Protein AF-J3PJU3-F1 (afdb_monomer)

Radius of gyration: 30.72 Å; Cα contacts (8 Å, |Δi|>4): 181; chains: 1; bounding box: 90×63×68 Å

Secondary structure (DSSP, 8-state):
-EEESSS-TT-HHHHHIIIIIHHHHHHH-TTS----EEES-TTS--EEEEEEE---TT----------------------------------------------TTHHHHHHHHHHHHHTTS-BSSS-SPPPPPPTTEEEEEEE-TT--HHHHHHHHHHHHTPPPPPPPHHHHHHHHHHHHHHHHHHHHHHHHHHHHHHHHHHHHHHHHHHHHHHHHHHHTT-

Foldseek 3Di:
DEAEPDCPQQCVQVVCLVPPPVVVVCVVVVVDDDAYEYANPRVDFDKDKDKDFQDPPPPPDDDDDDDDDDDDDDDDDDDDDDDDDDDDDDDDDDDDDDDDDDDDPPVVVVVVLVCLVVLLSHYYHHRSNDHHDDDPRIDIDMDGNGNHHNVVSVVVVCVVVVDDDDDDDPVVVVVVVVVVVVVVVVVVVVVVVVVVVVVVVVVVVVVVVVVVVVVVVVVVVVD

InterPro domains:
  IPR007741 Ribosomal protein/NADH dehydrogenase domain [PF05047] (16-41)
  IPR007741 Ribosomal protein/NADH dehydrogenase domain [SM00916] (6-164)
  IPR040049 Ribosomal subunit protein mS25/mL61, mitochondrial [PTHR13274] (7-213)

Nearest PDB structures (foldseek):
  6ywy-assembly1_j  TM=8.895E-01  e=1.943E-11  Neurospora crassa

Mean predicted aligned error: 15.15 Å

Solvent-accessible surface area (backbone atoms only — not comparable to full-atom values): 13827 Å² total; per-residue (Å²): 59,38,37,34,72,51,64,55,87,31,29,48,17,52,55,47,26,57,69,68,45,48,59,58,54,37,71,80,37,71,88,57,89,86,49,46,17,21,19,79,60,49,84,54,76,24,37,38,68,43,81,38,73,61,70,68,96,77,79,87,68,93,76,81,85,80,88,80,82,91,88,83,84,86,82,89,87,91,85,86,88,80,89,89,82,86,82,85,86,80,88,86,88,86,90,80,86,84,89,83,87,84,88,63,86,66,57,58,56,53,50,49,49,50,51,43,48,58,36,38,71,43,63,33,66,77,43,73,21,47,87,60,80,74,55,95,66,42,44,75,48,77,41,83,32,55,69,35,49,39,69,56,53,49,51,51,51,33,67,76,69,66,60,78,84,85,76,80,52,72,68,56,52,51,52,51,50,52,54,50,51,52,51,54,50,53,52,53,52,49,51,54,50,51,53,50,52,51,49,54,53,50,53,52,51,50,54,52,49,53,50,53,53,50,52,50,52,52,56,62,75,72,110

Structure (mmCIF, N/CA/C/O backbone):
data_AF-J3PJU3-F1
#
_entry.id   AF-J3PJU3-F1
#
loop_
_atom_site.group_PDB
_atom_site.id
_atom_site.type_symbol
_atom_site.label_atom_id
_atom_site.label_alt_id
_atom_site.label_comp_id
_atom_site.label_asym_id
_atom_site.label_entity_id
_atom_site.label_seq_id
_atom_site.pdbx_PDB_ins_code
_atom_site.Cartn_x
_atom_site.Cartn_y
_atom_site.Cartn_z
_atom_site.occupancy
_atom_site.B_iso_or_equiv
_atom_site.auth_seq_id
_atom_site.auth_comp_id
_atom_site.auth_asym_id
_atom_site.auth_atom_id
_atom_site.pdbx_PDB_model_num
ATOM 1 N N . MET A 1 1 ? -8.159 3.917 13.849 1.00 93.06 1 MET A N 1
ATOM 2 C CA . MET A 1 1 ? -6.818 3.290 13.812 1.00 93.06 1 MET A CA 1
ATOM 3 C C . MET A 1 1 ? -5.779 4.380 13.975 1.00 93.06 1 MET A C 1
ATOM 5 O O . MET A 1 1 ? -5.901 5.391 13.296 1.00 93.06 1 MET A O 1
ATOM 9 N N . GLU A 1 2 ? -4.806 4.185 14.858 1.00 93.75 2 GLU A N 1
ATOM 10 C CA . GLU A 1 2 ? -3.764 5.158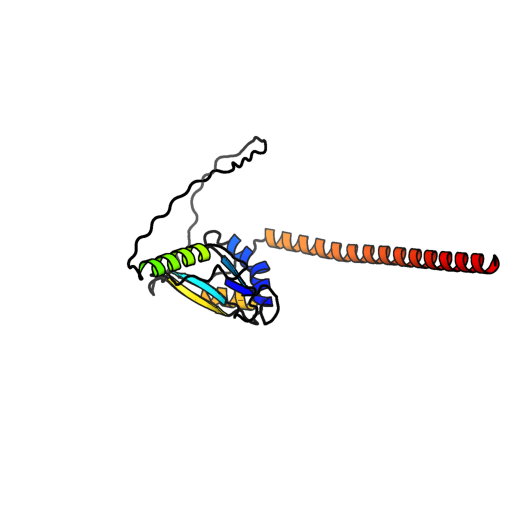 15.186 1.00 93.75 2 GLU A CA 1
ATOM 11 C C . GLU A 1 2 ? -2.369 4.548 15.006 1.00 93.75 2 GLU A C 1
ATOM 13 O O . GLU A 1 2 ? -2.124 3.448 15.497 1.00 93.75 2 GLU A O 1
ATOM 18 N N . PHE A 1 3 ? -1.481 5.211 14.256 1.00 94.44 3 PHE A N 1
ATOM 19 C CA . PHE A 1 3 ? -0.093 4.765 14.050 1.00 94.44 3 PHE A CA 1
ATOM 20 C C . PHE A 1 3 ? 0.819 5.896 13.540 1.00 94.44 3 PHE A C 1
ATOM 22 O O . PHE A 1 3 ? 0.348 6.944 13.092 1.00 94.44 3 PHE A O 1
ATOM 29 N N . GLY A 1 4 ? 2.135 5.669 13.571 1.00 93.75 4 GLY A N 1
ATOM 30 C CA . GLY A 1 4 ? 3.141 6.666 13.206 1.00 93.75 4 GLY A CA 1
ATOM 31 C C . GLY A 1 4 ? 3.117 7.115 11.736 1.00 93.75 4 GLY A C 1
ATOM 32 O O . GLY A 1 4 ? 2.673 6.416 10.811 1.00 93.75 4 GLY A O 1
ATOM 33 N N . LEU A 1 5 ? 3.642 8.316 11.488 1.00 92.25 5 LEU A N 1
ATOM 34 C CA . LEU A 1 5 ? 3.876 8.821 10.134 1.00 92.25 5 LEU A CA 1
ATOM 35 C C . LEU A 1 5 ? 5.022 8.073 9.442 1.00 92.25 5 LEU A C 1
ATOM 37 O O . LEU A 1 5 ? 4.978 7.870 8.220 1.00 92.25 5 LEU A O 1
ATOM 41 N N . LYS A 1 6 ? 6.034 7.647 10.204 1.00 92.19 6 LYS A N 1
ATOM 42 C CA . LYS A 1 6 ? 7.185 6.922 9.668 1.00 92.19 6 LYS A CA 1
ATOM 43 C C . LYS A 1 6 ? 7.017 5.423 9.861 1.00 92.19 6 LYS A C 1
ATOM 45 O O . LYS A 1 6 ? 6.437 4.947 10.824 1.00 92.19 6 LYS A O 1
ATOM 50 N N . ASN A 1 7 ? 7.622 4.661 8.957 1.00 87.44 7 ASN A N 1
ATOM 51 C CA . ASN A 1 7 ? 7.582 3.198 8.981 1.00 87.44 7 ASN A CA 1
ATOM 52 C C . ASN A 1 7 ? 8.597 2.573 9.966 1.00 87.44 7 ASN A C 1
ATOM 54 O O . ASN A 1 7 ? 8.833 1.369 9.918 1.00 87.44 7 ASN A O 1
ATOM 58 N N . GLY A 1 8 ? 9.240 3.371 10.825 1.00 86.31 8 GLY A N 1
ATOM 59 C CA . GLY A 1 8 ? 10.170 2.877 11.847 1.00 86.31 8 GLY A CA 1
ATOM 60 C C . GLY A 1 8 ? 9.447 2.211 13.021 1.00 86.31 8 GLY A C 1
ATOM 61 O O . GLY A 1 8 ? 8.225 2.222 13.078 1.00 86.31 8 GLY A O 1
ATOM 62 N N . LYS A 1 9 ? 10.201 1.620 13.959 1.00 88.50 9 LYS A N 1
ATOM 63 C CA . LYS A 1 9 ? 9.704 1.185 15.287 1.00 88.50 9 LYS A CA 1
ATOM 64 C C . LYS A 1 9 ? 8.436 0.303 15.282 1.00 88.50 9 LYS A C 1
ATOM 66 O O . LYS A 1 9 ? 7.619 0.378 16.184 1.00 88.50 9 LYS A O 1
ATOM 71 N N . GLY A 1 10 ? 8.272 -0.555 14.272 1.00 90.44 10 GLY A N 1
ATOM 72 C CA . GLY A 1 10 ? 7.139 -1.489 14.209 1.00 90.44 10 GLY A CA 1
ATOM 73 C C . GLY A 1 10 ? 5.884 -0.967 13.500 1.00 90.44 10 GLY A C 1
ATOM 74 O O . GLY A 1 10 ? 4.893 -1.690 13.458 1.00 90.44 10 GLY A O 1
ATOM 75 N N . HIS A 1 11 ? 5.934 0.213 12.866 1.00 94.00 11 HIS A N 1
ATOM 76 C CA . HIS A 1 11 ? 4.796 0.815 12.145 1.00 94.00 11 HIS A CA 1
ATOM 77 C C . HIS A 1 11 ? 4.615 0.336 10.690 1.00 94.00 11 HIS A C 1
ATOM 79 O O . HIS A 1 11 ? 3.651 0.713 10.026 1.00 94.00 11 HIS A O 1
ATOM 85 N N . VAL A 1 12 ? 5.497 -0.531 10.170 1.00 94.81 12 VAL A N 1
ATOM 86 C CA . VAL A 1 12 ? 5.404 -1.056 8.787 1.00 94.81 12 VAL A CA 1
ATOM 87 C C . VAL A 1 12 ? 4.097 -1.820 8.546 1.00 94.81 12 VAL A C 1
ATOM 89 O O . VAL A 1 12 ? 3.445 -1.620 7.518 1.00 94.81 12 VAL A O 1
ATOM 92 N N . GLY A 1 13 ? 3.721 -2.701 9.478 1.00 95.56 13 GLY A N 1
ATOM 93 C CA . GLY A 1 13 ? 2.498 -3.502 9.404 1.00 95.56 13 GLY A CA 1
ATOM 94 C C . GLY A 1 13 ? 1.237 -2.653 9.300 1.00 95.56 13 GLY A C 1
ATOM 95 O O . GLY A 1 13 ? 0.502 -2.812 8.325 1.00 95.56 13 GLY A O 1
ATOM 96 N N . PRO A 1 14 ? 1.013 -1.714 10.237 1.00 95.81 14 PRO A N 1
ATOM 97 C CA . PRO A 1 14 ? -0.064 -0.732 10.163 1.00 95.81 14 PRO A CA 1
ATOM 98 C C . PRO A 1 14 ? -0.134 0.026 8.837 1.00 95.81 14 PRO A C 1
ATOM 100 O O . PRO A 1 14 ? -1.205 0.095 8.232 1.00 95.81 14 PRO A O 1
ATOM 103 N N . THR A 1 15 ? 0.999 0.519 8.327 1.00 95.44 15 THR A N 1
ATOM 104 C CA . THR A 1 15 ? 1.040 1.229 7.041 1.00 95.44 15 THR A CA 1
ATOM 105 C C . THR A 1 15 ? 0.594 0.335 5.882 1.00 95.44 15 THR A C 1
ATOM 107 O O . THR A 1 15 ? -0.189 0.759 5.028 1.00 95.44 15 THR A O 1
ATOM 110 N N . LYS A 1 16 ? 1.061 -0.918 5.841 1.00 96.81 16 LYS A N 1
ATOM 111 C CA . LYS A 1 16 ? 0.656 -1.893 4.816 1.00 96.81 16 LYS A CA 1
ATOM 112 C C . LYS A 1 16 ? -0.806 -2.299 4.955 1.00 96.81 16 LYS A C 1
ATOM 114 O O . LYS A 1 16 ? -1.512 -2.376 3.954 1.00 96.81 16 LYS A O 1
ATOM 119 N N . PHE A 1 17 ? -1.279 -2.495 6.180 1.00 97.00 17 PHE A N 1
ATOM 120 C CA . PHE A 1 17 ? -2.675 -2.803 6.463 1.00 97.00 17 PHE A CA 1
ATOM 121 C C . PHE A 1 17 ? -3.606 -1.684 5.978 1.00 97.00 17 PHE A C 1
ATOM 123 O O . PHE A 1 17 ? -4.566 -1.957 5.257 1.00 97.00 17 PHE A O 1
ATOM 130 N N . TRP A 1 18 ? -3.272 -0.427 6.285 1.00 95.56 18 TRP A N 1
ATOM 131 C CA . TRP A 1 18 ? -4.015 0.746 5.826 1.00 95.56 18 TRP A CA 1
ATOM 132 C C . TRP A 1 18 ? -4.025 0.894 4.302 1.00 95.56 18 TRP A C 1
ATOM 134 O O . TRP A 1 18 ? -5.058 1.238 3.738 1.00 95.56 18 TRP A O 1
ATOM 144 N N . ARG A 1 19 ? -2.906 0.632 3.621 1.00 96.00 19 ARG A N 1
ATOM 145 C CA . ARG A 1 19 ? -2.816 0.807 2.165 1.00 96.00 19 ARG A CA 1
ATOM 146 C C . ARG A 1 19 ? -3.487 -0.325 1.384 1.00 96.00 19 ARG A C 1
ATOM 148 O O . ARG A 1 19 ? -4.143 -0.061 0.383 1.00 96.00 19 ARG A O 1
ATOM 155 N N . ASP A 1 20 ? -3.307 -1.565 1.834 1.00 95.62 20 ASP A N 1
ATOM 156 C CA . ASP A 1 20 ? -3.612 -2.745 1.021 1.00 95.62 20 ASP A CA 1
ATOM 157 C C . ASP A 1 20 ? -4.907 -3.456 1.474 1.00 95.62 20 ASP A C 1
ATOM 159 O O . ASP A 1 20 ? -5.638 -3.975 0.632 1.00 95.62 20 ASP A O 1
ATOM 163 N N . ASN A 1 21 ? -5.239 -3.457 2.775 1.00 94.62 21 ASN A N 1
ATOM 164 C CA . ASN A 1 21 ? -6.398 -4.188 3.316 1.00 94.62 21 ASN A CA 1
ATOM 165 C C . ASN A 1 21 ? -7.591 -3.277 3.629 1.00 94.62 21 ASN A C 1
ATOM 167 O O . ASN A 1 21 ? -8.721 -3.591 3.267 1.00 94.62 21 ASN A O 1
ATOM 171 N N . LEU A 1 22 ? -7.360 -2.129 4.264 1.00 94.44 22 LEU A N 1
ATOM 172 C CA . LEU A 1 22 ? -8.425 -1.234 4.731 1.00 94.44 22 LEU A CA 1
ATOM 173 C C . LEU A 1 22 ? -9.355 -0.722 3.601 1.00 94.44 22 LEU A C 1
ATOM 175 O O . LEU A 1 22 ? -10.572 -0.727 3.799 1.00 94.44 22 LEU A O 1
ATOM 179 N N . PRO A 1 23 ? -8.865 -0.388 2.385 1.00 95.88 23 PRO A N 1
ATOM 180 C CA . PRO A 1 23 ? -9.731 -0.047 1.257 1.00 95.88 23 PRO A CA 1
ATOM 181 C C . PRO A 1 23 ? -10.618 -1.217 0.814 1.00 95.88 23 PRO A C 1
ATOM 183 O O . PRO A 1 23 ? -11.782 -1.008 0.482 1.00 95.88 23 PRO A O 1
ATOM 186 N N . ARG A 1 24 ? -10.102 -2.455 0.871 1.00 93.69 24 ARG A N 1
ATOM 187 C CA . ARG A 1 24 ? -10.869 -3.669 0.537 1.00 93.69 24 ARG A CA 1
ATOM 188 C C . ARG A 1 24 ? -12.005 -3.889 1.529 1.00 93.69 24 ARG A C 1
ATOM 190 O O . ARG A 1 24 ? -13.115 -4.217 1.128 1.00 93.69 24 ARG A O 1
ATOM 197 N N . LEU A 1 25 ? -11.747 -3.667 2.819 1.00 94.19 25 LEU A N 1
ATOM 198 C CA . LEU A 1 25 ? -12.779 -3.772 3.851 1.00 94.19 25 LEU A CA 1
ATOM 199 C C . LEU A 1 25 ? -13.881 -2.726 3.645 1.00 94.19 25 LEU A C 1
ATOM 201 O O . LEU A 1 25 ? -15.059 -3.048 3.807 1.00 94.19 25 LEU A O 1
ATOM 205 N N . LYS A 1 26 ? -13.509 -1.498 3.266 1.00 94.88 26 LYS A N 1
ATOM 206 C CA . LYS A 1 26 ? -14.453 -0.406 3.002 1.00 94.88 26 LYS A CA 1
ATOM 207 C C . LYS A 1 26 ? -15.321 -0.649 1.767 1.00 94.88 26 LYS A C 1
ATOM 209 O O . LYS A 1 26 ? -16.484 -0.266 1.784 1.00 94.88 26 LYS A O 1
ATOM 214 N N . TYR A 1 27 ? -14.779 -1.291 0.731 1.00 94.88 27 TYR A N 1
ATOM 215 C CA . TYR A 1 27 ? -15.534 -1.643 -0.475 1.00 94.88 27 TYR A CA 1
ATOM 216 C C . TYR A 1 27 ? -16.759 -2.510 -0.148 1.00 94.88 27 TYR A C 1
ATOM 218 O O . TYR A 1 27 ? -17.866 -2.202 -0.577 1.00 94.88 27 TYR A O 1
ATOM 226 N N . TRP A 1 28 ? -16.575 -3.538 0.686 1.00 94.06 28 TRP A N 1
ATOM 227 C CA . TRP A 1 28 ? -17.663 -4.428 1.107 1.00 94.06 28 TRP A CA 1
ATOM 228 C C . TRP A 1 28 ? -18.530 -3.855 2.233 1.00 94.06 28 TRP A C 1
ATOM 230 O O . TRP A 1 28 ? -19.691 -4.229 2.362 1.00 94.06 28 TRP A O 1
ATOM 240 N N . ASN A 1 29 ? -17.982 -2.947 3.045 1.00 94.00 29 ASN A N 1
ATOM 241 C CA . ASN A 1 29 ? -18.666 -2.361 4.199 1.00 94.00 29 ASN A CA 1
ATOM 242 C C . ASN A 1 29 ? -18.675 -0.823 4.121 1.00 94.00 29 ASN A C 1
ATOM 244 O O . ASN A 1 29 ? -18.048 -0.167 4.960 1.00 94.00 29 ASN A O 1
ATOM 248 N N . PRO A 1 30 ? -19.379 -0.215 3.146 1.00 95.88 30 PRO A N 1
ATOM 249 C CA . PRO A 1 30 ? -19.361 1.237 2.958 1.00 95.88 30 PRO A CA 1
ATOM 250 C C . PRO A 1 30 ? -20.025 1.998 4.112 1.00 95.88 30 PRO A C 1
ATOM 252 O O . PRO A 1 30 ? -19.680 3.149 4.369 1.00 95.88 30 PRO A O 1
ATOM 255 N N . SER A 1 31 ? -20.955 1.357 4.825 1.00 93.88 31 SER A N 1
ATOM 256 C CA . SER A 1 31 ? -21.669 1.948 5.961 1.00 93.88 31 SER A CA 1
ATOM 257 C C . SER A 1 31 ? -20.804 2.107 7.212 1.00 93.88 31 SER A C 1
ATOM 259 O O . SER A 1 31 ? -21.162 2.884 8.092 1.00 93.88 31 SER A O 1
ATOM 261 N N . VAL A 1 32 ? -19.685 1.381 7.317 1.00 91.38 32 VAL A N 1
ATOM 262 C CA . VAL A 1 32 ? -18.811 1.439 8.495 1.00 91.38 32 VAL A CA 1
ATOM 263 C C . VAL A 1 32 ? -17.778 2.557 8.307 1.00 91.38 32 VAL A C 1
ATOM 265 O O . VAL A 1 32 ? -16.935 2.468 7.407 1.00 91.38 32 VAL A O 1
ATOM 268 N N . PRO A 1 33 ? -17.781 3.609 9.148 1.00 91.69 33 PRO A N 1
ATOM 269 C CA . PRO A 1 33 ? -16.778 4.661 9.067 1.00 91.69 33 PRO A CA 1
ATOM 270 C C . PRO A 1 33 ? -15.416 4.130 9.528 1.00 91.69 33 PRO A C 1
ATOM 272 O O . PRO A 1 33 ? -15.198 3.838 10.700 1.00 91.69 33 PRO A O 1
ATOM 275 N N . MET A 1 34 ? -14.472 4.017 8.594 1.00 92.94 34 MET A N 1
ATOM 276 C CA . MET A 1 34 ? -13.086 3.659 8.902 1.00 92.94 34 MET A CA 1
ATOM 277 C C . MET A 1 34 ? -12.226 4.918 8.944 1.00 92.94 34 MET A C 1
ATOM 279 O O . MET A 1 34 ? -11.996 5.556 7.914 1.00 92.94 34 MET A O 1
ATOM 283 N N . LEU A 1 35 ? -11.761 5.265 10.144 1.00 93.00 35 LEU A N 1
ATOM 284 C CA . LEU A 1 35 ? -10.994 6.477 10.412 1.00 93.00 35 LEU A CA 1
ATOM 285 C C . LEU A 1 35 ? -9.555 6.144 10.805 1.00 93.00 35 LEU A C 1
ATOM 287 O O . LEU A 1 35 ? -9.281 5.193 11.548 1.00 93.00 35 LEU A O 1
ATOM 291 N N . VAL A 1 36 ? -8.636 6.957 10.292 1.00 94.56 36 VAL A N 1
ATOM 292 C CA . VAL A 1 36 ? -7.198 6.821 10.513 1.00 94.56 36 VAL A CA 1
ATOM 293 C C . VAL A 1 36 ? -6.664 8.123 11.089 1.00 94.56 36 VAL A C 1
ATOM 295 O O . VAL A 1 36 ? -6.830 9.181 10.486 1.00 94.56 36 VAL A O 1
ATOM 298 N N . ASN A 1 37 ? -6.021 8.022 12.243 1.00 93.31 37 ASN A N 1
ATOM 299 C CA . ASN A 1 37 ? -5.277 9.091 12.880 1.00 93.31 37 ASN A CA 1
ATOM 300 C C . ASN A 1 37 ? -3.793 8.751 12.761 1.00 93.31 37 ASN A C 1
ATOM 302 O O . ASN A 1 37 ? -3.362 7.702 13.230 1.00 93.31 37 ASN A O 1
ATOM 306 N N . ARG A 1 38 ? -3.007 9.583 12.089 1.00 93.06 38 ARG A N 1
ATOM 307 C CA . ARG A 1 38 ? -1.550 9.417 12.069 1.00 93.06 38 ARG A CA 1
ATOM 308 C C . ARG A 1 38 ? -0.931 10.441 12.998 1.00 93.06 38 ARG A C 1
ATOM 310 O O . ARG A 1 38 ? -1.459 11.542 13.096 1.00 93.06 38 ARG A O 1
ATOM 317 N N . SER A 1 39 ? 0.162 10.087 13.660 1.00 91.25 39 SER A N 1
ATOM 318 C CA . SER A 1 39 ? 0.891 10.990 14.553 1.00 91.25 39 SER A CA 1
ATOM 319 C C . SER A 1 39 ? 2.360 11.120 14.141 1.00 91.25 39 SER A C 1
ATOM 321 O O . SER A 1 39 ? 2.940 10.165 13.617 1.00 91.25 39 SER A O 1
ATOM 323 N N . PRO A 1 40 ? 2.998 12.277 14.391 1.00 91.56 40 PRO A N 1
ATOM 324 C CA . PRO A 1 40 ? 4.450 12.420 14.262 1.00 91.56 40 PRO A CA 1
ATOM 325 C C . PRO A 1 40 ? 5.219 11.660 15.352 1.00 91.56 40 PRO A C 1
ATOM 327 O O . PRO A 1 40 ? 6.396 11.358 15.165 1.00 91.56 40 PRO A O 1
ATOM 330 N N . ASP A 1 41 ? 4.555 11.334 16.464 1.00 88.88 41 ASP A N 1
ATOM 331 C CA . ASP A 1 41 ? 5.116 10.525 17.542 1.00 88.88 41 ASP A CA 1
ATOM 332 C C . ASP A 1 41 ? 5.174 9.054 17.119 1.00 88.88 41 ASP A C 1
ATOM 334 O O . ASP A 1 41 ? 4.188 8.322 17.223 1.00 88.88 41 ASP A O 1
ATOM 338 N N . ASP A 1 42 ? 6.341 8.622 16.645 1.00 83.81 42 ASP A N 1
ATOM 339 C CA . ASP A 1 42 ? 6.571 7.244 16.195 1.00 83.81 42 ASP A CA 1
ATOM 340 C C . ASP A 1 42 ? 6.764 6.252 17.371 1.00 83.81 42 ASP A C 1
ATOM 342 O O . ASP A 1 42 ? 6.864 5.048 17.152 1.00 83.81 42 ASP A O 1
ATOM 346 N N . ASP A 1 43 ? 6.836 6.736 18.616 1.00 87.06 43 ASP A N 1
ATOM 347 C CA . ASP A 1 43 ? 7.001 5.913 19.829 1.00 87.06 43 ASP A CA 1
ATOM 348 C C . ASP A 1 43 ? 5.679 5.390 20.409 1.00 87.06 43 ASP A C 1
ATOM 350 O O . ASP A 1 43 ? 5.678 4.483 21.242 1.00 87.06 43 ASP A O 1
ATOM 354 N N . LYS A 1 44 ? 4.544 5.942 19.970 1.00 85.88 44 LYS A N 1
ATOM 355 C CA . LYS A 1 44 ? 3.223 5.467 20.389 1.00 85.88 44 LYS A CA 1
ATOM 356 C C . LYS A 1 44 ? 2.938 4.100 19.772 1.00 85.88 44 LYS A C 1
ATOM 358 O O . LYS A 1 44 ? 3.264 3.856 18.610 1.00 85.88 44 LYS A O 1
ATOM 363 N N . LEU A 1 45 ? 2.297 3.224 20.545 1.00 90.69 45 LEU A N 1
ATOM 364 C CA . LEU A 1 45 ? 1.872 1.911 20.066 1.00 90.69 45 LEU A CA 1
ATOM 365 C C . LEU A 1 45 ? 0.863 2.066 18.928 1.00 90.69 45 LEU A C 1
ATOM 367 O O . LEU A 1 45 ? -0.096 2.836 19.029 1.00 90.69 45 LEU A O 1
ATOM 371 N N . ALA A 1 46 ? 1.062 1.307 17.856 1.00 94.75 46 ALA A N 1
ATOM 372 C CA . ALA A 1 46 ? 0.115 1.282 16.757 1.00 94.75 46 ALA A CA 1
ATOM 373 C C . ALA A 1 46 ? -1.129 0.512 17.194 1.00 94.75 46 ALA A C 1
ATOM 375 O O . ALA A 1 46 ? -1.059 -0.686 17.446 1.00 94.75 46 ALA A O 1
ATOM 376 N N . THR A 1 47 ? -2.271 1.187 17.268 1.00 94.75 47 THR A N 1
ATOM 377 C CA . THR A 1 47 ? -3.478 0.618 17.868 1.00 94.75 47 THR A CA 1
ATOM 378 C C . THR A 1 47 ? -4.682 0.766 16.944 1.00 94.75 47 THR A C 1
ATOM 380 O O . THR A 1 47 ? -4.944 1.828 16.373 1.00 94.75 47 THR A O 1
ATOM 383 N N . MET A 1 48 ? -5.473 -0.296 16.811 1.00 94.81 48 MET A N 1
ATOM 384 C CA . MET A 1 48 ? -6.763 -0.262 16.129 1.00 94.81 48 MET A CA 1
ATOM 385 C C . MET A 1 48 ? -7.895 -0.556 17.105 1.00 94.81 48 MET A C 1
ATOM 387 O O . MET A 1 48 ? -8.010 -1.658 17.632 1.00 94.81 48 MET A O 1
ATOM 391 N N . SER A 1 49 ? -8.749 0.445 17.295 1.00 94.00 49 SER A N 1
ATOM 392 C CA . SER A 1 49 ? -9.980 0.347 18.075 1.00 94.00 49 SER A CA 1
ATOM 393 C C . SER A 1 49 ? -11.159 0.039 17.156 1.00 94.00 49 SER A C 1
ATOM 395 O O . SER A 1 49 ? -11.358 0.721 16.147 1.00 94.00 49 SER A O 1
ATOM 397 N N . ILE A 1 50 ? -11.931 -0.985 17.509 1.00 93.69 50 ILE A N 1
ATOM 398 C CA . ILE A 1 50 ? -13.121 -1.440 16.787 1.00 93.69 50 ILE A CA 1
ATOM 399 C C . ILE A 1 50 ? -14.312 -1.316 17.732 1.00 93.69 50 ILE A C 1
ATOM 401 O O . ILE A 1 50 ? -14.305 -1.899 18.815 1.00 93.69 50 ILE A O 1
ATOM 405 N N . TYR A 1 51 ? -15.339 -0.586 17.314 1.00 92.75 51 TYR A N 1
ATOM 406 C CA . TYR A 1 51 ? -16.561 -0.394 18.090 1.00 92.75 51 TYR A CA 1
ATOM 407 C C . TYR A 1 51 ? -17.581 -1.442 17.655 1.00 92.75 51 TYR A C 1
ATOM 409 O O . TYR A 1 51 ? -17.991 -1.485 16.496 1.00 92.75 51 TYR 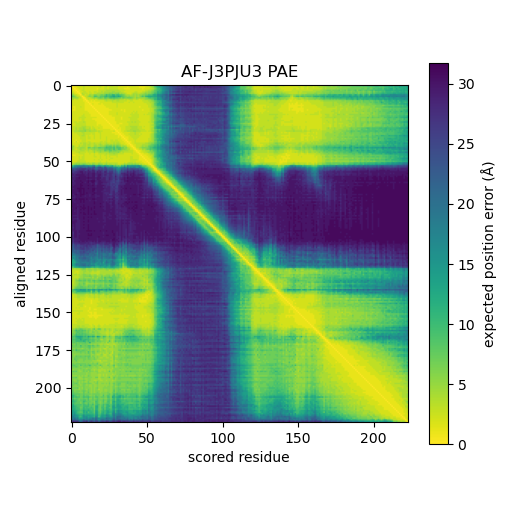A O 1
ATOM 417 N N . LEU A 1 52 ? -17.942 -2.334 18.575 1.00 91.44 52 LEU A N 1
ATOM 418 C CA . LEU A 1 52 ? -18.929 -3.383 18.348 1.00 91.44 52 LEU A CA 1
ATOM 419 C C . LEU A 1 52 ? -20.155 -3.091 19.199 1.00 91.44 52 LEU A C 1
ATOM 421 O O . LEU A 1 52 ? -20.038 -2.886 20.406 1.00 91.44 52 LEU A O 1
ATOM 425 N N . GLN A 1 53 ? -21.339 -3.165 18.601 1.00 89.31 53 GLN A N 1
ATOM 426 C CA . GLN A 1 53 ? -22.567 -3.094 19.381 1.00 89.31 53 GLN A CA 1
ATOM 427 C C . GLN A 1 53 ? -22.659 -4.302 20.317 1.00 89.31 53 GLN A C 1
ATOM 429 O O . GLN A 1 53 ? -22.348 -5.448 19.955 1.00 89.31 53 GLN A O 1
ATOM 434 N N . GLN A 1 54 ? -23.049 -4.044 21.558 1.00 82.44 54 GLN A N 1
ATOM 435 C CA . GLN A 1 54 ? -23.269 -5.067 22.560 1.00 82.44 54 GLN A CA 1
ATOM 436 C C . GLN A 1 54 ? -24.580 -5.785 22.237 1.00 82.44 54 GLN A C 1
ATOM 438 O O . GLN A 1 54 ? -25.642 -5.465 22.757 1.00 82.44 54 GLN A O 1
ATOM 443 N N . SER A 1 55 ? -24.509 -6.787 21.357 1.00 62.78 55 SER A N 1
ATOM 444 C CA . SER A 1 55 ? -25.559 -7.799 21.288 1.00 62.78 55 SER A CA 1
ATOM 445 C C . SER A 1 55 ? -25.666 -8.425 22.673 1.00 62.78 55 SER A C 1
ATOM 447 O O . SER A 1 55 ? -24.684 -8.993 23.157 1.00 62.78 55 SER A O 1
ATOM 449 N N . ALA A 1 56 ? -26.850 -8.375 23.283 1.00 55.34 56 ALA A N 1
ATOM 450 C CA . ALA A 1 56 ? -27.157 -9.208 24.438 1.00 55.34 56 ALA A CA 1
ATOM 451 C C . ALA A 1 56 ? -26.688 -10.655 24.157 1.00 55.34 56 ALA A C 1
ATOM 453 O O . ALA A 1 56 ? -26.823 -11.129 23.016 1.00 55.34 56 ALA A O 1
ATOM 454 N N . PRO A 1 57 ? -26.081 -11.346 25.134 1.00 43.47 57 PRO A N 1
ATOM 455 C CA . PRO A 1 57 ? -25.549 -12.687 24.926 1.00 43.47 57 PRO A CA 1
ATOM 456 C C . PRO A 1 57 ? -26.713 -13.639 24.605 1.00 43.47 57 PRO A C 1
ATOM 458 O O . PRO A 1 57 ? -27.458 -14.029 25.496 1.00 43.47 57 PRO A O 1
ATOM 461 N N . GLY A 1 58 ? -26.920 -13.967 23.321 1.00 49.66 58 GLY A N 1
ATOM 462 C CA . GLY A 1 58 ? -27.992 -14.884 22.901 1.00 49.66 58 GLY A CA 1
ATOM 463 C C . GLY A 1 58 ? -28.524 -14.768 21.465 1.00 49.66 58 GLY A C 1
ATOM 464 O O . GLY A 1 58 ? -29.212 -15.681 21.018 1.00 49.66 58 GLY A O 1
ATOM 465 N N . SER A 1 59 ? -28.212 -13.722 20.689 1.00 42.62 59 SER A N 1
ATOM 466 C CA . SER A 1 59 ? -28.786 -13.549 19.334 1.00 42.62 59 SER A CA 1
ATOM 467 C C . SER A 1 59 ? -28.011 -14.259 18.202 1.00 42.62 59 SER A C 1
ATOM 469 O O . SER A 1 59 ? -27.934 -13.799 17.068 1.00 42.62 59 SER A O 1
ATOM 471 N N . GLY A 1 60 ? -27.451 -15.438 18.473 1.00 45.91 60 GLY A N 1
ATOM 472 C CA . GLY A 1 60 ? -26.845 -16.296 17.452 1.00 45.91 60 GLY A CA 1
ATOM 473 C C . GLY A 1 60 ? -27.882 -17.139 16.705 1.00 45.91 60 GLY A C 1
ATOM 474 O O . GLY A 1 60 ? -27.876 -18.359 16.838 1.00 45.91 60 GLY A O 1
ATOM 475 N N . LYS A 1 61 ? -28.775 -16.530 15.914 1.00 33.88 61 LYS A N 1
ATOM 476 C CA . LYS A 1 61 ? -29.587 -17.266 14.924 1.00 33.88 61 LYS A CA 1
ATOM 477 C C . LYS A 1 61 ? -29.381 -16.684 13.532 1.00 33.88 61 LYS A C 1
ATOM 479 O O . LYS A 1 61 ? -29.922 -15.642 13.181 1.00 33.88 61 LYS A O 1
ATOM 484 N N . LYS A 1 62 ? -28.601 -17.421 12.736 1.00 38.41 62 LYS A N 1
ATOM 485 C CA . LYS A 1 62 ? -28.477 -17.267 11.286 1.00 38.41 62 LYS A CA 1
ATOM 486 C C . LYS A 1 62 ? -29.876 -17.289 10.660 1.00 38.41 62 LYS A C 1
ATOM 488 O O . LYS A 1 62 ? -30.549 -18.316 10.720 1.00 38.41 62 LYS A O 1
ATOM 493 N N . LYS A 1 63 ? -30.291 -16.194 10.026 1.00 30.77 63 LYS A N 1
ATOM 494 C CA . LYS A 1 63 ? -31.361 -16.211 9.025 1.00 30.77 63 LYS A CA 1
ATOM 495 C C . LYS A 1 63 ? -30.712 -15.924 7.676 1.00 30.77 63 LYS A C 1
ATOM 497 O O . LYS A 1 63 ? -30.255 -14.814 7.429 1.00 30.77 63 LYS A O 1
ATOM 502 N N . ALA A 1 64 ? -30.604 -16.964 6.855 1.00 31.05 64 ALA A N 1
ATOM 503 C CA . ALA A 1 64 ? -30.218 -16.841 5.457 1.00 31.05 64 ALA A CA 1
ATOM 504 C C . ALA A 1 64 ? -31.259 -15.975 4.722 1.00 31.05 64 ALA A C 1
ATOM 506 O O . ALA A 1 64 ? -32.457 -16.212 4.913 1.00 31.05 64 ALA A O 1
ATOM 507 N N . PRO A 1 65 ? -30.863 -14.990 3.900 1.00 43.03 65 PRO A N 1
ATOM 508 C CA . PRO A 1 65 ? -31.806 -14.321 3.024 1.00 43.03 65 PRO A CA 1
ATOM 509 C C . PRO A 1 65 ? -32.036 -15.188 1.782 1.00 43.03 65 PRO A C 1
ATOM 511 O O . PRO A 1 65 ? -31.188 -15.304 0.901 1.00 43.03 65 PRO A O 1
ATOM 514 N N . THR A 1 66 ? -33.206 -15.818 1.745 1.00 28.95 66 THR A N 1
ATOM 515 C CA . THR A 1 66 ? -33.839 -16.353 0.540 1.00 28.95 66 THR A CA 1
ATOM 516 C C . THR A 1 66 ? -34.141 -15.214 -0.430 1.00 28.95 66 THR A C 1
ATOM 518 O O . THR A 1 66 ? -34.824 -14.252 -0.081 1.00 28.95 66 THR A O 1
ATOM 521 N N . SER A 1 67 ? -33.624 -15.351 -1.644 1.00 38.56 67 SER A N 1
ATOM 522 C CA . SER A 1 67 ? -33.838 -14.515 -2.820 1.00 38.56 67 SER A CA 1
ATOM 523 C C . SER A 1 67 ? -35.273 -14.619 -3.344 1.00 38.56 67 SER A C 1
ATOM 525 O O . SER A 1 67 ? -35.711 -15.714 -3.682 1.00 38.56 67 SER A O 1
ATOM 527 N N . THR A 1 68 ? -36.005 -13.504 -3.476 1.00 29.94 68 THR A N 1
ATOM 528 C CA . THR A 1 68 ? -37.153 -13.365 -4.406 1.00 29.94 68 THR A CA 1
ATOM 529 C C . THR A 1 68 ? -37.471 -11.880 -4.688 1.00 29.94 68 THR A C 1
ATOM 531 O O . THR A 1 68 ? -37.283 -11.031 -3.821 1.00 29.94 68 THR A O 1
ATOM 534 N N . SER A 1 69 ? -38.017 -11.628 -5.888 1.00 33.22 69 SER A N 1
ATOM 535 C CA . SER A 1 69 ? -38.409 -10.374 -6.577 1.00 33.22 69 SER A CA 1
ATOM 536 C C . SER A 1 69 ? -37.235 -9.671 -7.279 1.00 33.22 69 SER A C 1
ATOM 538 O O . SER A 1 69 ? -36.305 -9.226 -6.624 1.00 33.22 69 SER A O 1
ATOM 540 N N . THR A 1 70 ? -37.089 -9.665 -8.611 1.00 26.05 70 THR A N 1
ATOM 541 C CA . THR A 1 70 ? -38.030 -9.451 -9.739 1.00 26.05 70 THR A CA 1
ATOM 542 C C . THR A 1 70 ? -38.732 -8.098 -9.661 1.00 26.05 70 THR A C 1
ATOM 544 O O . THR A 1 70 ? -39.774 -8.009 -9.029 1.00 26.05 70 THR A O 1
ATOM 547 N N . THR A 1 71 ? -38.150 -7.068 -10.291 1.00 31.36 71 THR A N 1
ATOM 548 C CA . THR A 1 71 ? -38.663 -6.385 -11.505 1.00 31.36 71 THR A CA 1
ATOM 549 C C . THR A 1 71 ? -37.728 -5.229 -11.888 1.00 31.36 71 THR A C 1
ATOM 551 O O . THR A 1 71 ? -37.551 -4.299 -11.107 1.00 31.36 71 THR A O 1
ATOM 554 N N . THR A 1 72 ? -37.205 -5.260 -13.114 1.00 27.61 72 THR A N 1
ATOM 555 C CA . THR A 1 72 ? -36.575 -4.126 -13.810 1.00 27.61 72 THR A CA 1
ATOM 556 C C . THR A 1 72 ? -37.365 -3.876 -15.096 1.00 27.61 72 THR A C 1
ATOM 558 O O . THR A 1 72 ? -37.552 -4.819 -15.863 1.00 27.61 72 THR A O 1
ATOM 561 N N . PRO A 1 73 ? -37.779 -2.635 -15.384 1.00 36.28 73 PRO A N 1
ATOM 562 C CA . PRO A 1 73 ? -37.738 -2.092 -16.741 1.00 36.28 73 PRO A CA 1
ATOM 563 C C . PRO A 1 73 ? -36.631 -1.016 -16.802 1.00 36.28 73 PRO A C 1
ATOM 565 O O . PRO A 1 73 ? -36.585 -0.137 -15.953 1.00 36.28 73 PRO A O 1
ATOM 568 N N . THR A 1 74 ? -35.580 -1.213 -17.611 1.00 29.55 74 THR A N 1
ATOM 569 C CA . THR A 1 74 ? -35.411 -0.731 -19.010 1.00 29.55 74 THR A CA 1
ATOM 570 C C . THR A 1 74 ? -34.779 0.687 -19.069 1.00 29.55 74 THR A C 1
ATOM 572 O O . THR A 1 74 ? -35.021 1.478 -18.164 1.00 29.55 74 THR A O 1
ATOM 575 N N . PRO A 1 75 ? -33.877 0.978 -20.037 1.00 44.22 75 PRO A N 1
ATOM 576 C CA . PRO A 1 75 ? -32.701 1.839 -19.834 1.00 44.22 75 PRO A CA 1
ATOM 577 C C . PRO A 1 75 ? -32.832 3.310 -20.301 1.00 44.22 75 PRO A C 1
ATOM 579 O O . PRO A 1 75 ? -33.724 3.638 -21.074 1.00 44.22 75 PRO A O 1
ATOM 582 N N . THR A 1 76 ? -31.897 4.137 -19.786 1.00 33.72 76 THR A N 1
ATOM 583 C CA . THR A 1 76 ? -31.073 5.263 -20.343 1.00 33.72 76 THR A CA 1
ATOM 584 C C . THR A 1 76 ? -31.485 5.825 -21.731 1.00 33.72 76 THR A C 1
ATOM 586 O O . THR A 1 76 ? -31.835 4.997 -22.569 1.00 33.72 76 THR A O 1
ATOM 589 N N . PRO A 1 77 ? -31.303 7.134 -22.102 1.00 52.31 77 PRO A N 1
ATOM 590 C CA . PRO A 1 77 ? -30.088 7.918 -21.791 1.00 52.31 77 PRO A CA 1
ATOM 591 C C . PRO A 1 77 ? -30.112 9.488 -21.834 1.00 52.31 77 PRO A C 1
ATOM 593 O O . PRO A 1 77 ? -31.102 10.114 -22.192 1.00 52.31 77 PRO A O 1
ATOM 596 N N . THR A 1 78 ? -28.927 10.069 -21.554 1.00 31.05 78 THR A N 1
ATOM 597 C CA . THR A 1 78 ? -28.294 11.257 -22.204 1.00 31.05 78 THR A CA 1
ATOM 598 C C . THR A 1 78 ? -28.401 12.677 -21.597 1.00 31.05 78 THR A C 1
ATOM 600 O O . THR A 1 78 ? -29.468 13.147 -21.229 1.00 31.05 78 THR A O 1
ATOM 603 N N . GLU A 1 79 ? -27.230 13.349 -21.657 1.00 29.52 79 GLU A N 1
ATOM 604 C CA . GLU A 1 79 ? -26.920 14.799 -21.792 1.00 29.52 79 GLU A CA 1
ATOM 605 C C . GLU A 1 79 ? -26.381 15.512 -20.528 1.00 29.52 79 GLU A C 1
ATOM 607 O O . GLU A 1 79 ? -27.102 15.684 -19.555 1.00 29.52 79 GLU A O 1
ATOM 612 N N . THR A 1 80 ? -25.063 15.725 -20.350 1.00 27.12 80 THR A N 1
ATOM 613 C CA . THR A 1 80 ? -24.062 16.631 -20.996 1.00 27.12 80 THR A CA 1
ATOM 614 C C . THR A 1 80 ? -24.021 18.051 -20.399 1.00 27.12 80 THR A C 1
ATOM 616 O O . THR A 1 80 ? -25.045 18.708 -20.279 1.00 27.12 80 THR A O 1
ATOM 619 N N . ALA A 1 81 ? -22.779 18.520 -20.164 1.00 27.59 81 ALA A N 1
ATOM 620 C CA . ALA A 1 81 ? -22.305 19.907 -19.978 1.00 27.59 81 ALA A CA 1
ATOM 621 C C . ALA A 1 81 ? -22.536 20.581 -18.605 1.00 27.59 81 ALA A C 1
ATOM 623 O O . ALA A 1 81 ? -23.506 20.289 -17.930 1.00 27.59 81 ALA A O 1
ATOM 624 N N . ILE A 1 82 ? -21.734 21.523 -18.083 1.00 30.47 82 ILE A N 1
ATOM 625 C CA . ILE A 1 82 ? -20.419 22.157 -18.336 1.00 30.47 82 ILE A CA 1
ATOM 626 C C . ILE A 1 82 ? -20.078 22.886 -16.999 1.00 30.47 82 ILE A C 1
ATOM 628 O O . ILE A 1 82 ? -20.966 23.167 -16.199 1.00 30.47 82 ILE A O 1
ATOM 632 N N . ALA A 1 83 ? -18.792 23.154 -16.749 1.00 28.23 83 ALA A N 1
ATOM 633 C CA . ALA A 1 83 ? -18.180 23.809 -15.576 1.00 28.23 83 ALA A CA 1
ATOM 634 C C . ALA A 1 83 ? -18.600 25.302 -15.327 1.00 28.23 83 ALA A C 1
ATOM 636 O O . ALA A 1 83 ? -19.534 25.786 -15.956 1.00 28.23 83 ALA A O 1
ATOM 637 N N . PRO A 1 84 ? -17.841 26.119 -14.558 1.00 45.62 84 PRO A N 1
ATOM 638 C CA . PRO A 1 84 ? -17.738 26.227 -13.091 1.00 45.62 84 PRO A CA 1
ATOM 639 C C . PRO A 1 84 ? -18.057 27.661 -12.575 1.00 45.62 84 PRO A C 1
ATOM 641 O O . PRO A 1 84 ? -18.034 28.614 -13.348 1.00 45.62 84 PRO A O 1
ATOM 644 N N . ALA A 1 85 ? -18.248 27.873 -11.263 1.00 30.17 85 ALA A N 1
ATOM 645 C CA . ALA A 1 85 ? -18.187 29.226 -10.679 1.00 30.17 85 ALA A CA 1
ATOM 646 C C . ALA A 1 85 ? -17.900 29.228 -9.165 1.00 30.17 85 ALA A C 1
ATOM 648 O O . ALA A 1 85 ? -18.686 28.728 -8.364 1.00 30.17 85 ALA A O 1
ATOM 649 N N . ALA A 1 86 ? -16.777 29.844 -8.784 1.00 35.09 86 ALA A N 1
ATOM 650 C CA . ALA A 1 86 ? -16.591 30.472 -7.473 1.00 35.09 86 ALA A CA 1
ATOM 651 C C . ALA A 1 86 ? -17.481 31.737 -7.383 1.00 35.09 86 ALA A C 1
ATOM 653 O O . ALA A 1 86 ? -17.873 32.258 -8.431 1.00 35.09 86 ALA A O 1
ATOM 654 N N . PRO A 1 87 ? -17.782 32.274 -6.184 1.00 47.53 87 PRO A N 1
ATOM 655 C CA . PRO A 1 87 ? -16.867 33.278 -5.629 1.00 47.53 87 PRO A CA 1
ATOM 656 C C . PRO A 1 87 ? -16.785 33.328 -4.087 1.00 47.53 87 PRO A C 1
ATOM 658 O O . PRO A 1 87 ? -17.688 32.926 -3.356 1.00 47.53 87 PRO A O 1
ATOM 661 N N . ALA A 1 88 ? -15.678 33.899 -3.610 1.00 34.28 88 ALA A N 1
ATOM 662 C CA . ALA A 1 88 ? -15.545 34.489 -2.279 1.00 34.28 88 ALA A CA 1
ATOM 663 C C . ALA A 1 88 ? -16.405 35.765 -2.146 1.00 34.28 88 ALA A C 1
ATOM 665 O O . ALA A 1 88 ? -16.737 36.389 -3.156 1.00 34.28 88 ALA A O 1
ATOM 666 N N . PRO A 1 89 ? -16.665 36.229 -0.913 1.00 43.19 89 PRO A N 1
ATOM 667 C CA . PRO A 1 89 ? -16.349 37.631 -0.648 1.00 43.19 89 PRO A CA 1
ATOM 668 C C . PRO A 1 89 ? -15.633 37.877 0.686 1.00 43.19 89 PRO A C 1
ATOM 670 O O . PRO A 1 89 ? -15.660 37.082 1.624 1.00 43.19 89 PRO A O 1
ATOM 673 N N . ALA A 1 90 ? -14.965 39.025 0.702 1.00 27.59 90 ALA A N 1
ATOM 674 C CA . ALA A 1 90 ? -14.129 39.573 1.750 1.00 27.59 90 ALA A CA 1
ATOM 675 C C . ALA A 1 90 ? -14.903 40.456 2.754 1.00 27.59 90 ALA A C 1
ATOM 677 O O . ALA A 1 90 ? -15.928 41.031 2.411 1.00 27.59 90 ALA A O 1
ATOM 678 N N . ALA A 1 91 ? -14.288 40.608 3.935 1.00 26.58 91 ALA A N 1
ATOM 679 C CA . ALA A 1 91 ? -14.189 41.803 4.791 1.00 26.58 91 ALA A CA 1
ATOM 680 C C . A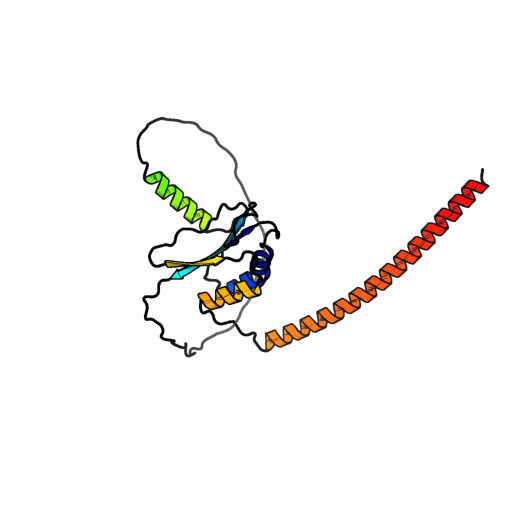LA A 1 91 ? -15.455 42.512 5.329 1.00 26.58 91 ALA A C 1
ATOM 682 O O . ALA A 1 91 ? -16.212 43.099 4.568 1.00 26.58 91 ALA A O 1
ATOM 683 N N . ALA A 1 92 ? -15.548 42.639 6.664 1.00 25.92 92 ALA A N 1
ATOM 684 C CA . ALA A 1 92 ? -15.731 43.923 7.372 1.00 25.92 92 ALA A CA 1
ATOM 685 C C . ALA A 1 92 ? -15.686 43.753 8.909 1.00 25.92 92 ALA A C 1
ATOM 687 O O . ALA A 1 92 ? -16.076 42.727 9.455 1.00 25.92 92 ALA A O 1
ATOM 688 N N . ALA A 1 93 ? -15.173 44.788 9.575 1.00 24.45 93 ALA A N 1
ATOM 689 C CA . ALA A 1 93 ? -14.891 44.931 11.003 1.00 24.45 93 ALA A CA 1
ATOM 690 C C . ALA A 1 93 ? -16.123 45.241 11.880 1.00 24.45 93 ALA A C 1
ATOM 692 O O . ALA A 1 93 ? -17.092 45.787 11.367 1.00 24.45 93 ALA A O 1
ATOM 693 N N . ALA A 1 94 ? -16.028 45.017 13.202 1.00 25.42 94 ALA A N 1
ATOM 694 C CA . ALA A 1 94 ? -16.415 45.976 14.259 1.00 25.42 94 ALA A CA 1
ATOM 695 C C . ALA A 1 94 ? -16.276 45.376 15.676 1.00 25.42 94 ALA A C 1
ATOM 697 O O . ALA A 1 94 ? -16.424 44.179 15.892 1.00 25.42 94 ALA A O 1
ATOM 698 N N . ALA A 1 95 ? -15.965 46.261 16.620 1.00 24.39 95 ALA A N 1
ATOM 699 C CA . ALA A 1 95 ? -15.659 46.044 18.029 1.00 24.39 95 ALA A CA 1
ATOM 700 C C . ALA A 1 95 ? -16.857 45.639 18.909 1.00 24.39 95 ALA A C 1
ATOM 702 O O . ALA A 1 95 ? -17.984 46.016 18.609 1.00 24.39 95 ALA A O 1
ATOM 703 N N . ALA A 1 96 ? -16.576 44.990 20.049 1.00 24.69 96 ALA A N 1
ATOM 704 C CA . ALA A 1 96 ? -16.997 45.407 21.400 1.00 24.69 96 ALA A CA 1
ATOM 705 C C . ALA A 1 96 ? -16.734 44.286 22.426 1.00 24.69 96 ALA A C 1
ATOM 707 O O . ALA A 1 96 ? -17.184 43.156 22.258 1.00 24.69 96 ALA A O 1
ATOM 708 N N . ALA A 1 97 ? -16.032 44.620 23.512 1.00 27.86 97 ALA A N 1
ATOM 709 C CA . ALA A 1 97 ? -16.099 43.873 24.769 1.00 27.86 97 ALA A CA 1
ATOM 710 C C . ALA A 1 97 ? -17.483 44.090 25.420 1.00 27.86 97 ALA A C 1
ATOM 712 O O . ALA A 1 97 ? -18.123 45.112 25.154 1.00 27.86 97 ALA A O 1
ATOM 713 N N . PRO A 1 98 ? -17.935 43.187 26.306 1.00 37.66 98 PRO A N 1
ATOM 714 C CA . PRO A 1 98 ? -17.693 43.475 27.720 1.00 37.66 98 PRO A CA 1
ATOM 715 C C . PRO A 1 98 ? -17.377 42.245 28.588 1.00 37.66 98 PRO A C 1
ATOM 717 O O . PRO A 1 98 ? -17.619 41.095 28.233 1.00 37.66 98 PRO A O 1
ATOM 720 N N . ALA A 1 99 ? -16.819 42.554 29.755 1.00 27.56 99 ALA A N 1
ATOM 721 C CA . ALA A 1 99 ? -16.560 41.663 30.875 1.00 27.56 99 ALA A CA 1
ATOM 722 C C . ALA A 1 99 ? -17.851 41.204 31.581 1.00 27.56 99 ALA A C 1
ATOM 724 O O . ALA A 1 99 ? -18.769 42.007 31.724 1.00 27.56 99 ALA A O 1
ATOM 725 N N . ALA A 1 100 ? -17.870 39.965 32.088 1.00 27.98 100 ALA A N 1
ATOM 726 C CA . ALA A 1 100 ? -18.482 39.569 33.366 1.00 27.98 100 ALA A CA 1
ATOM 727 C C . ALA A 1 100 ? -18.194 38.083 33.664 1.00 27.98 100 ALA A C 1
ATOM 729 O O . ALA A 1 100 ? -18.061 37.262 32.761 1.00 27.98 100 ALA A O 1
ATOM 730 N N . GLU A 1 101 ? -18.057 37.786 34.951 1.00 28.78 101 GLU A N 1
ATOM 731 C CA . GLU A 1 101 ? -17.491 36.588 35.567 1.00 28.78 101 GLU A CA 1
ATOM 732 C C . GLU A 1 101 ? -18.484 35.410 35.723 1.00 28.78 101 GLU A C 1
ATOM 734 O O . GLU A 1 101 ? -19.680 35.521 35.457 1.00 28.78 101 GLU A O 1
ATOM 739 N N . THR A 1 102 ? -17.966 34.335 36.335 1.00 24.34 102 THR A N 1
ATOM 740 C CA . THR A 1 102 ? -18.618 33.264 37.129 1.00 24.34 102 THR A CA 1
ATOM 741 C C . THR A 1 102 ? -19.027 31.938 36.455 1.00 24.34 102 THR A C 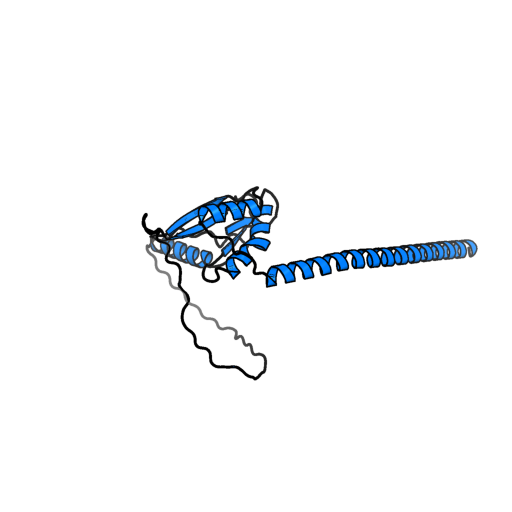1
ATOM 743 O O . THR A 1 102 ? -20.024 31.824 35.755 1.00 24.34 102 THR A O 1
ATOM 746 N N . THR A 1 103 ? -18.264 30.901 36.834 1.00 32.62 103 THR A N 1
ATOM 747 C CA . THR A 1 103 ? -18.686 29.532 37.192 1.00 32.62 103 THR A CA 1
ATOM 748 C C . THR A 1 103 ? -19.450 28.708 36.157 1.00 32.62 103 THR A C 1
ATOM 750 O O . THR A 1 103 ? -20.672 28.742 36.134 1.00 32.62 103 THR A O 1
ATOM 753 N N . THR A 1 104 ? -18.764 27.802 35.445 1.00 30.58 104 THR A N 1
ATOM 754 C CA . THR A 1 104 ? -19.267 26.427 35.216 1.00 30.58 104 THR A CA 1
ATOM 755 C C . THR A 1 104 ? -18.115 25.486 34.823 1.00 30.58 104 THR A C 1
ATOM 757 O O . THR A 1 104 ? -17.808 25.315 33.645 1.00 30.58 104 THR A O 1
ATOM 760 N N . ASP A 1 105 ? -17.502 24.816 35.798 1.00 33.34 105 ASP A N 1
ATOM 761 C CA . ASP A 1 105 ? -16.456 23.799 35.561 1.00 33.34 105 ASP A CA 1
ATOM 762 C C . ASP A 1 105 ? -17.009 22.493 34.926 1.00 33.34 105 ASP A C 1
ATOM 764 O O . ASP A 1 105 ? -16.265 21.608 34.529 1.00 33.34 105 ASP A O 1
ATOM 768 N N . ALA A 1 106 ? -18.331 22.374 34.738 1.00 35.56 106 ALA A N 1
ATOM 769 C CA . ALA A 1 106 ? -18.971 21.213 34.101 1.00 35.56 106 ALA A CA 1
ATOM 770 C C . ALA A 1 106 ? -19.195 21.362 32.577 1.00 35.56 106 ALA A C 1
ATOM 772 O O . ALA A 1 106 ? -19.261 20.366 31.856 1.00 35.56 106 ALA A O 1
ATOM 773 N N . ALA A 1 107 ? -19.287 22.591 32.053 1.00 34.72 107 ALA A N 1
ATOM 774 C CA . ALA A 1 107 ? -19.547 22.837 30.628 1.00 34.72 107 ALA A CA 1
ATOM 775 C C . ALA A 1 107 ? -18.279 22.698 29.765 1.00 34.72 107 ALA A C 1
ATOM 777 O O . ALA A 1 107 ? -18.358 22.321 28.595 1.00 34.72 107 ALA A O 1
ATOM 778 N N . ALA A 1 108 ? -17.100 22.937 30.350 1.00 34.94 108 ALA A N 1
ATOM 779 C CA . ALA A 1 108 ? -15.817 22.760 29.676 1.00 34.94 108 ALA A CA 1
ATOM 780 C C . ALA A 1 108 ? -15.502 21.278 29.402 1.00 34.94 108 ALA A C 1
ATOM 782 O O . ALA A 1 108 ? -14.966 20.970 28.339 1.00 34.94 108 ALA A O 1
ATOM 783 N N . ALA A 1 109 ? -15.899 20.357 30.291 1.00 35.22 109 ALA A N 1
ATOM 784 C CA . ALA A 1 109 ? -15.769 18.909 30.095 1.00 35.22 109 ALA A CA 1
ATOM 785 C C . ALA A 1 109 ? -16.692 18.390 28.972 1.00 35.22 109 ALA A C 1
ATOM 787 O O . ALA A 1 109 ? -16.250 17.661 28.089 1.00 35.22 109 ALA A O 1
ATOM 788 N N . ALA A 1 110 ? -17.945 18.857 28.922 1.00 37.38 110 ALA A N 1
ATOM 789 C CA . ALA A 1 110 ? -18.884 18.493 27.857 1.00 37.38 110 ALA A CA 1
ATOM 790 C C . ALA A 1 110 ? -18.509 19.108 26.491 1.00 37.38 110 ALA A C 1
ATOM 792 O O . ALA A 1 110 ? -18.652 18.463 25.452 1.00 37.38 110 ALA A O 1
ATOM 793 N N . ALA A 1 111 ? -17.979 20.338 26.467 1.00 39.59 111 ALA A N 1
ATOM 794 C CA . ALA A 1 111 ? -17.484 20.977 25.245 1.00 39.59 111 ALA A CA 1
ATOM 795 C C . ALA A 1 111 ? -16.160 20.364 24.748 1.00 39.59 111 ALA A C 1
ATOM 797 O O . ALA A 1 111 ? -15.943 20.270 23.537 1.00 39.59 111 ALA A O 1
ATOM 798 N N . THR A 1 112 ? -15.288 19.903 25.655 1.00 46.91 112 THR A N 1
ATOM 799 C CA . THR A 1 112 ? -14.082 19.137 25.292 1.00 46.91 112 THR A CA 1
ATOM 800 C C . THR A 1 112 ? -14.427 17.726 24.816 1.00 46.91 112 THR A C 1
ATOM 802 O O . THR A 1 112 ? -13.860 17.304 23.811 1.00 46.91 112 THR A O 1
ATOM 805 N N . GLU A 1 113 ? -15.416 17.046 25.405 1.00 50.22 113 GLU A N 1
ATOM 806 C CA . GLU A 1 113 ? -15.957 15.779 24.883 1.00 50.22 113 GLU A CA 1
ATOM 807 C C . GLU A 1 113 ? -16.632 15.939 23.517 1.00 50.22 113 GLU A C 1
ATOM 809 O O . GLU A 1 113 ? -16.434 15.104 22.635 1.00 50.22 113 GLU A O 1
ATOM 814 N N . ALA A 1 114 ? -17.402 17.009 23.298 1.00 51.28 114 ALA A N 1
ATOM 815 C CA . ALA A 1 114 ? -18.046 17.276 22.013 1.00 51.28 114 ALA A CA 1
ATOM 816 C C . ALA A 1 114 ? -17.019 17.602 20.917 1.00 51.28 114 ALA A C 1
ATOM 818 O O . ALA A 1 114 ? -17.110 17.070 19.810 1.00 51.28 114 ALA A O 1
ATOM 819 N N . LYS A 1 115 ? -15.991 18.405 21.228 1.00 51.00 115 LYS A N 1
ATOM 820 C CA . LYS A 1 115 ? -14.874 18.692 20.313 1.00 51.00 115 LYS A CA 1
ATOM 821 C C . LYS A 1 115 ? -14.022 17.446 20.045 1.00 51.00 115 LYS A C 1
ATOM 823 O O . LYS A 1 115 ? -13.630 17.232 18.901 1.00 51.00 115 LYS A O 1
ATOM 828 N N . ALA A 1 116 ? -13.789 16.602 21.053 1.00 51.94 116 ALA A N 1
ATOM 829 C CA . ALA A 1 116 ? -13.112 15.316 20.897 1.00 51.94 116 ALA A CA 1
ATOM 830 C C . ALA A 1 116 ? -13.933 14.344 20.035 1.00 51.94 116 ALA A C 1
ATOM 832 O O . ALA A 1 116 ? -13.371 13.739 19.131 1.00 51.94 116 ALA A O 1
ATOM 833 N N . LYS A 1 117 ? -15.260 14.262 20.215 1.00 53.91 117 LYS A N 1
ATOM 834 C CA . LYS A 1 117 ? -16.169 13.470 19.360 1.00 53.91 117 LYS A CA 1
ATOM 835 C C . LYS A 1 117 ? -16.216 13.982 17.917 1.00 53.91 117 LYS A C 1
ATOM 837 O O . LYS A 1 117 ? -16.249 13.184 16.984 1.00 53.91 117 LYS A O 1
ATOM 842 N N . GLN A 1 118 ? -16.190 15.299 17.715 1.00 55.56 118 GLN A N 1
ATOM 843 C CA . GLN A 1 118 ? -16.215 15.898 16.380 1.00 55.56 118 GLN A CA 1
ATOM 844 C C . GLN A 1 118 ? -14.862 15.754 15.660 1.00 55.56 118 GLN A C 1
ATOM 846 O O . GLN A 1 118 ? -14.843 15.437 14.472 1.00 55.56 118 GLN A O 1
ATOM 851 N N . ALA A 1 119 ? -13.733 15.885 16.365 1.00 53.44 119 ALA A N 1
ATOM 852 C CA . ALA A 1 119 ? -12.399 15.584 15.832 1.00 53.44 119 ALA A CA 1
ATOM 853 C C . ALA A 1 119 ? -12.222 14.082 15.539 1.00 53.44 119 ALA A C 1
ATOM 855 O O . ALA A 1 119 ? -11.719 13.715 14.481 1.00 53.44 119 ALA A O 1
ATOM 856 N N . ALA A 1 120 ? -12.748 13.220 16.412 1.00 59.19 120 ALA A N 1
ATOM 857 C CA . ALA A 1 120 ? -12.797 11.769 16.248 1.00 59.19 120 ALA A CA 1
ATOM 858 C C . ALA A 1 120 ? -13.689 11.283 15.095 1.00 59.19 120 ALA A C 1
ATOM 860 O O . ALA A 1 120 ? -13.665 10.099 14.773 1.00 59.19 120 ALA A O 1
ATOM 861 N N . SER A 1 121 ? -14.481 12.161 14.470 1.00 70.50 121 SER A N 1
ATOM 862 C CA . SER A 1 121 ? -15.328 11.810 13.322 1.00 70.50 121 SER A CA 1
ATOM 863 C C . SER A 1 121 ? -14.590 11.867 11.975 1.00 70.50 121 SER A C 1
ATOM 865 O O . SER A 1 121 ? -15.160 11.517 10.939 1.00 70.50 121 SER A O 1
ATOM 867 N N . ARG A 1 122 ? -13.321 12.308 11.958 1.00 85.12 122 ARG A N 1
ATOM 868 C CA . ARG A 1 122 ? -12.526 12.515 10.737 1.00 85.12 122 ARG A CA 1
ATOM 869 C C . ARG A 1 122 ? -11.128 11.922 10.872 1.00 85.12 122 ARG A C 1
ATOM 871 O O . ARG A 1 122 ? -10.604 11.768 11.964 1.00 85.12 122 ARG A O 1
ATOM 878 N N . SER A 1 123 ? -10.508 11.594 9.742 1.00 90.44 123 SER A N 1
ATOM 879 C CA . SER A 1 123 ? -9.090 11.227 9.710 1.00 90.44 123 SER A CA 1
ATOM 880 C C . SER A 1 123 ? -8.203 12.454 9.923 1.00 90.44 123 SER A C 1
ATOM 882 O O . SER A 1 123 ? -8.493 13.511 9.359 1.00 90.44 123 SER A O 1
ATOM 884 N N . ALA A 1 124 ? -7.092 12.289 10.637 1.00 91.94 124 ALA A N 1
ATOM 885 C CA . ALA A 1 124 ? -6.092 13.333 10.857 1.00 91.94 124 ALA A CA 1
ATOM 886 C C . ALA A 1 124 ? -4.665 12.786 10.696 1.00 91.94 124 ALA A C 1
ATOM 888 O O . ALA A 1 124 ? -4.452 11.573 10.650 1.00 91.94 124 ALA A O 1
ATOM 889 N N . TRP A 1 125 ? -3.689 13.684 10.562 1.00 90.56 125 TRP A N 1
ATOM 890 C CA . TRP A 1 125 ? -2.272 13.345 10.354 1.00 90.56 125 TRP A CA 1
ATOM 891 C C . TRP A 1 125 ? -1.337 13.887 11.446 1.00 90.56 125 TRP A C 1
ATOM 893 O O . TRP A 1 125 ? -0.153 13.559 11.456 1.00 90.56 125 TRP A O 1
ATOM 903 N N . ASP A 1 126 ? -1.869 14.702 12.350 1.00 88.56 126 ASP A N 1
ATOM 904 C CA . ASP A 1 126 ? -1.182 15.383 13.448 1.00 88.56 126 ASP A CA 1
ATOM 905 C C . ASP A 1 126 ? -1.465 14.743 14.820 1.00 88.56 126 ASP A C 1
ATOM 907 O O . ASP A 1 126 ? -1.008 15.241 15.845 1.00 88.56 126 ASP A O 1
ATOM 911 N N . GLY A 1 127 ? -2.217 13.642 14.858 1.00 84.94 127 GLY A N 1
ATOM 912 C CA . GLY A 1 127 ? -2.661 12.990 16.085 1.00 84.94 127 GLY A CA 1
ATOM 913 C C . GLY A 1 127 ? -3.944 13.573 16.689 1.00 84.94 127 GLY A C 1
ATOM 914 O O . GLY A 1 127 ? -4.401 13.048 17.702 1.00 84.94 127 GLY A O 1
ATOM 915 N N . SER A 1 128 ? -4.558 14.606 16.098 1.00 86.50 128 SER A N 1
ATOM 916 C CA . SER A 1 128 ? -5.714 15.305 16.692 1.00 86.50 128 SER A CA 1
ATOM 917 C C . SER A 1 128 ? -7.015 14.492 16.736 1.00 86.50 128 SER A C 1
ATOM 919 O O . SER A 1 128 ? -7.893 14.789 17.546 1.00 86.50 128 SER A O 1
ATOM 921 N N . ALA A 1 129 ? -7.147 13.455 15.905 1.00 86.31 129 ALA A N 1
ATOM 922 C CA . ALA A 1 129 ? -8.345 12.619 15.814 1.00 86.31 129 ALA A CA 1
ATOM 923 C C . ALA A 1 129 ? -8.218 11.327 16.639 1.00 86.31 129 ALA A C 1
ATOM 925 O O . ALA A 1 129 ? -8.328 10.218 16.108 1.00 86.31 129 ALA A O 1
ATOM 926 N N . ALA A 1 130 ? -7.941 11.468 17.936 1.00 84.19 130 ALA A N 1
ATOM 927 C CA . ALA A 1 130 ? -7.834 10.330 18.846 1.00 84.19 130 ALA A CA 1
ATOM 928 C C . ALA A 1 130 ? -9.155 9.540 18.940 1.00 84.19 130 ALA A C 1
ATOM 930 O O . ALA A 1 130 ? -10.243 10.079 18.718 1.00 84.19 130 ALA A O 1
ATOM 931 N N . ALA A 1 131 ? -9.058 8.248 19.268 1.00 83.25 131 ALA A N 1
ATOM 932 C CA . ALA A 1 131 ? -10.222 7.373 19.377 1.00 83.25 131 ALA A CA 1
ATOM 933 C C . ALA A 1 131 ? -11.184 7.866 20.483 1.00 83.25 131 ALA A C 1
ATOM 935 O O . ALA A 1 131 ? -10.744 8.060 21.619 1.00 83.25 131 ALA A O 1
ATOM 936 N N . PRO A 1 132 ? -12.483 8.064 20.188 1.00 84.62 132 PRO A N 1
ATOM 937 C CA . PRO A 1 132 ? -13.437 8.558 21.171 1.00 84.62 132 PRO A CA 1
ATOM 938 C C . PRO A 1 132 ? -13.764 7.468 22.205 1.00 84.62 132 PRO A C 1
ATOM 940 O O . PRO A 1 132 ? -13.667 6.272 21.898 1.00 84.62 132 PRO A O 1
ATOM 943 N N . PRO A 1 133 ? -14.183 7.841 23.424 1.00 84.50 133 PRO A N 1
ATOM 944 C CA . PRO A 1 133 ? -14.672 6.863 24.387 1.00 84.50 133 PRO A CA 1
ATOM 945 C C . PRO A 1 133 ? -15.928 6.146 23.846 1.00 84.50 133 PRO A C 1
ATOM 947 O O . PRO A 1 133 ? -16.672 6.740 23.058 1.00 84.50 133 PRO A O 1
ATOM 950 N N . PRO A 1 134 ? -16.169 4.877 24.233 1.00 86.19 134 PRO A N 1
ATOM 951 C CA . PRO A 1 134 ? -17.357 4.140 23.809 1.00 86.19 134 PRO A CA 1
ATOM 952 C C . PRO A 1 134 ? -18.640 4.828 24.261 1.00 86.19 134 PRO A C 1
ATOM 954 O O . PRO A 1 134 ? -18.716 5.366 25.366 1.00 86.19 134 PRO A O 1
ATOM 957 N N . VAL A 1 135 ? -19.657 4.770 23.407 1.00 84.69 135 VAL A N 1
ATOM 958 C CA . VAL A 1 135 ? -21.013 5.214 23.739 1.00 84.69 135 VAL A CA 1
ATOM 959 C C . VAL A 1 135 ? -21.765 4.072 24.439 1.00 84.69 135 VAL A C 1
ATOM 961 O O . VAL A 1 135 ? -21.388 2.903 24.335 1.00 84.69 135 VAL A O 1
ATOM 964 N N . GLU A 1 136 ? -22.815 4.395 25.195 1.00 83.25 136 GLU A N 1
ATOM 965 C CA . GLU A 1 136 ? -23.644 3.415 25.905 1.00 83.25 136 GLU A CA 1
ATOM 966 C C . GLU A 1 136 ? -24.152 2.308 24.961 1.00 83.25 136 GLU A C 1
ATOM 968 O O . GLU A 1 136 ? -24.765 2.578 23.929 1.00 83.25 136 GLU A O 1
ATOM 973 N N . GLY A 1 137 ? -23.880 1.044 25.310 1.00 84.94 137 GLY A N 1
ATOM 974 C CA . GLY A 1 137 ? -24.244 -0.123 24.495 1.00 84.94 137 GLY A CA 1
ATOM 975 C C . GLY A 1 137 ? -23.213 -0.528 23.434 1.00 84.94 137 GLY A C 1
ATOM 976 O O . GLY A 1 137 ? -23.442 -1.495 22.705 1.00 84.94 137 GLY A O 1
ATOM 977 N N . GLU A 1 138 ? -22.065 0.147 23.359 1.00 89.00 138 GLU A N 1
ATOM 978 C CA . GLU A 1 138 ? -20.933 -0.240 22.516 1.00 89.00 138 GLU A CA 1
ATOM 979 C C . GLU A 1 138 ? -19.773 -0.773 23.361 1.00 89.00 138 GLU A C 1
ATOM 981 O O . GLU A 1 138 ? -19.437 -0.234 24.415 1.00 89.00 138 GLU A O 1
ATOM 986 N N . ARG A 1 139 ? -19.110 -1.824 22.871 1.00 89.94 139 ARG A N 1
ATOM 987 C CA . ARG A 1 139 ? -17.839 -2.301 23.428 1.00 89.94 139 ARG A CA 1
ATOM 988 C C . ARG A 1 139 ? -16.701 -2.005 22.463 1.00 89.94 139 ARG A C 1
ATOM 990 O O . ARG A 1 139 ? -16.829 -2.239 21.259 1.00 89.94 139 ARG A O 1
ATOM 997 N N . VAL A 1 140 ? -15.572 -1.552 23.000 1.00 91.88 140 VAL A N 1
ATOM 998 C CA . VAL A 1 140 ? -14.348 -1.337 22.220 1.00 91.88 140 VAL A CA 1
ATOM 999 C C . VAL A 1 140 ? -13.497 -2.594 22.263 1.00 91.88 140 VAL A C 1
ATOM 1001 O O . VAL A 1 140 ? -13.155 -3.093 23.333 1.00 91.88 140 VAL A O 1
ATOM 1004 N N . VAL A 1 141 ? -13.137 -3.098 21.088 1.00 92.88 141 VAL A N 1
ATOM 1005 C CA . VAL A 1 141 ? -12.125 -4.136 20.931 1.00 92.88 141 VAL A CA 1
ATOM 1006 C C . VAL A 1 141 ? -10.867 -3.495 20.371 1.00 92.88 141 VAL A C 1
ATOM 1008 O O . VAL A 1 141 ? -10.869 -2.961 19.263 1.00 92.88 141 VAL A O 1
ATOM 1011 N N . THR A 1 142 ? -9.792 -3.574 21.143 1.00 94.00 142 THR A N 1
ATOM 1012 C CA . THR A 1 142 ? -8.495 -2.999 20.792 1.00 94.00 142 THR A CA 1
ATOM 1013 C C . THR A 1 142 ? -7.562 -4.083 20.251 1.00 94.00 142 THR A C 1
ATOM 1015 O O . THR A 1 142 ? -7.512 -5.203 20.773 1.00 94.00 142 THR A O 1
ATOM 1018 N N . ILE A 1 143 ? -6.841 -3.767 19.177 1.00 95.12 143 ILE A N 1
ATOM 1019 C CA . ILE A 1 143 ? -5.788 -4.593 18.573 1.00 95.12 143 ILE A CA 1
ATOM 1020 C C . ILE A 1 143 ? -4.495 -3.779 18.594 1.00 95.12 143 ILE A C 1
ATOM 1022 O O . ILE A 1 143 ? -4.455 -2.699 18.000 1.00 95.12 143 ILE A O 1
ATOM 1026 N N . ASP A 1 144 ? -3.466 -4.283 19.276 1.00 95.88 144 ASP A N 1
ATOM 1027 C CA . ASP A 1 144 ? -2.100 -3.774 19.123 1.00 95.88 144 ASP A CA 1
ATOM 1028 C C . ASP A 1 144 ? -1.549 -4.306 17.804 1.00 95.88 144 ASP A C 1
ATOM 1030 O O . ASP A 1 144 ? -1.704 -5.476 17.483 1.00 95.88 144 ASP A O 1
ATOM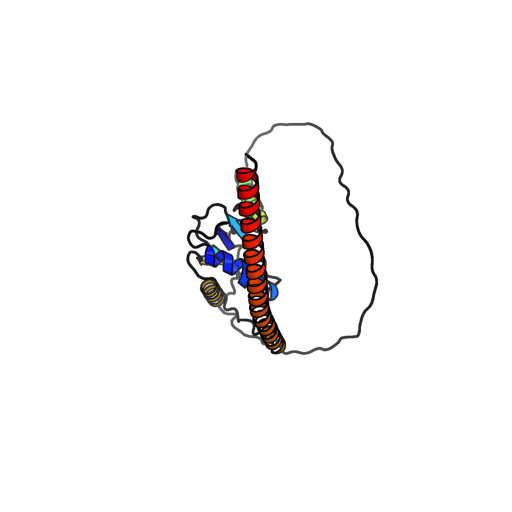 1034 N N . MET A 1 145 ? -0.962 -3.426 17.012 1.00 94.62 145 MET A N 1
ATOM 1035 C CA . MET A 1 145 ? -0.459 -3.704 15.673 1.00 94.62 145 MET A CA 1
ATOM 1036 C C . MET A 1 145 ? 1.053 -3.502 15.581 1.00 94.62 145 MET A C 1
ATOM 1038 O O . MET A 1 145 ? 1.647 -3.671 14.509 1.00 94.62 145 MET A O 1
ATOM 1042 N N . THR A 1 146 ? 1.679 -3.105 16.686 1.00 94.44 146 THR A N 1
ATOM 1043 C CA . THR A 1 146 ? 3.104 -2.809 16.757 1.00 94.44 146 THR A CA 1
ATOM 1044 C C . THR A 1 146 ? 3.896 -4.083 16.477 1.00 94.44 146 THR A C 1
ATOM 1046 O O . THR A 1 146 ? 3.621 -5.144 17.028 1.00 94.44 146 THR A O 1
ATOM 1049 N N . HIS A 1 147 ? 4.870 -4.002 15.567 1.00 95.12 147 HIS A N 1
ATOM 1050 C CA . HIS A 1 147 ? 5.684 -5.149 15.130 1.00 95.12 147 HIS A CA 1
ATOM 1051 C C . HIS A 1 147 ? 4.907 -6.307 14.478 1.00 95.12 147 HIS A C 1
ATOM 1053 O O . HIS A 1 147 ? 5.483 -7.366 14.221 1.00 95.12 147 HIS A O 1
ATOM 1059 N N . MET A 1 148 ? 3.634 -6.115 14.135 1.00 95.38 148 MET A N 1
ATOM 1060 C CA . MET A 1 148 ? 2.861 -7.113 13.403 1.00 95.38 148 MET A CA 1
ATOM 1061 C C . MET A 1 148 ? 3.008 -6.940 11.891 1.00 95.38 148 MET A C 1
ATOM 1063 O O . MET A 1 148 ? 3.294 -5.855 11.387 1.00 95.38 148 MET A O 1
ATOM 1067 N N . ARG A 1 149 ? 2.790 -8.024 11.137 1.00 96.81 149 ARG A N 1
ATOM 1068 C CA . ARG A 1 149 ? 2.627 -7.960 9.676 1.00 96.81 149 ARG A CA 1
ATOM 1069 C C . ARG A 1 149 ? 1.167 -7.708 9.315 1.00 96.81 149 ARG A C 1
ATOM 1071 O O . ARG A 1 149 ? 0.271 -8.077 10.074 1.00 96.81 149 ARG A O 1
ATOM 1078 N N . SER A 1 150 ? 0.925 -7.136 8.137 1.00 95.88 150 SER A N 1
ATOM 1079 C CA . SER A 1 150 ? -0.421 -6.830 7.633 1.00 95.88 150 SER A CA 1
ATOM 1080 C C . SER A 1 150 ? -1.363 -8.034 7.649 1.00 95.88 150 SER A C 1
ATOM 1082 O O . SER A 1 150 ? -2.537 -7.884 7.976 1.00 95.88 150 SER A O 1
ATOM 1084 N N . GLU A 1 151 ? -0.855 -9.225 7.339 1.00 96.12 151 GLU A N 1
ATOM 1085 C CA . GLU A 1 151 ? -1.647 -10.458 7.281 1.00 96.12 151 GLU A CA 1
ATOM 1086 C C . GLU A 1 151 ? -2.060 -10.921 8.684 1.00 96.12 151 GLU A C 1
ATOM 1088 O O . GLU A 1 151 ? -3.180 -11.385 8.877 1.00 96.12 151 GLU A O 1
ATOM 1093 N N . ALA A 1 152 ? -1.178 -10.751 9.674 1.00 96.69 152 ALA A N 1
ATOM 1094 C CA . ALA A 1 152 ? -1.458 -11.103 11.064 1.00 96.69 152 ALA A CA 1
ATOM 1095 C C . ALA A 1 152 ? -2.506 -10.163 11.677 1.00 96.69 152 ALA A C 1
ATOM 1097 O O . ALA A 1 152 ? -3.430 -10.626 12.338 1.00 96.69 152 ALA A O 1
ATOM 1098 N N . ILE A 1 153 ? -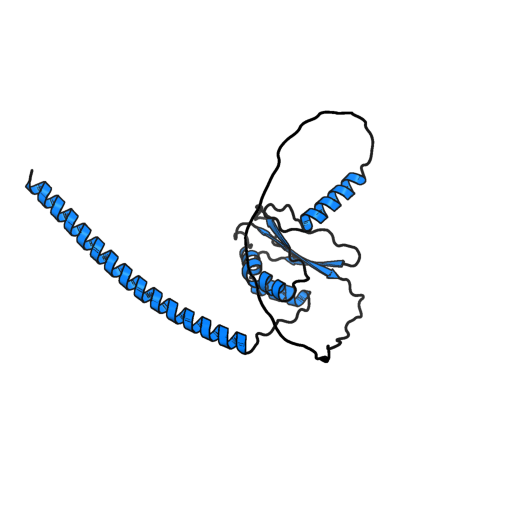2.409 -8.861 11.380 1.00 96.12 153 ILE A N 1
ATOM 1099 C CA . ILE A 1 153 ? -3.408 -7.858 11.784 1.00 96.12 153 ILE A CA 1
ATOM 1100 C C . ILE A 1 153 ? -4.784 -8.221 11.211 1.00 96.12 153 ILE A C 1
ATOM 1102 O O . ILE A 1 153 ? -5.785 -8.181 11.924 1.00 96.12 153 ILE A O 1
ATOM 1106 N N . LEU A 1 154 ? -4.845 -8.591 9.925 1.00 94.81 154 LEU A N 1
ATOM 1107 C CA . LEU A 1 154 ? -6.100 -8.989 9.289 1.00 94.81 154 LEU A CA 1
ATOM 1108 C C . LEU A 1 154 ? -6.679 -10.257 9.925 1.00 94.81 154 LEU A C 1
ATOM 1110 O O . LEU A 1 154 ? -7.877 -10.303 10.190 1.00 94.81 154 LEU A O 1
ATOM 1114 N N . ALA A 1 155 ? -5.846 -11.265 10.185 1.00 94.81 155 ALA A N 1
ATOM 1115 C CA . ALA A 1 155 ? -6.280 -12.502 10.825 1.00 94.81 155 ALA A CA 1
ATOM 1116 C C . ALA A 1 155 ? -6.860 -12.246 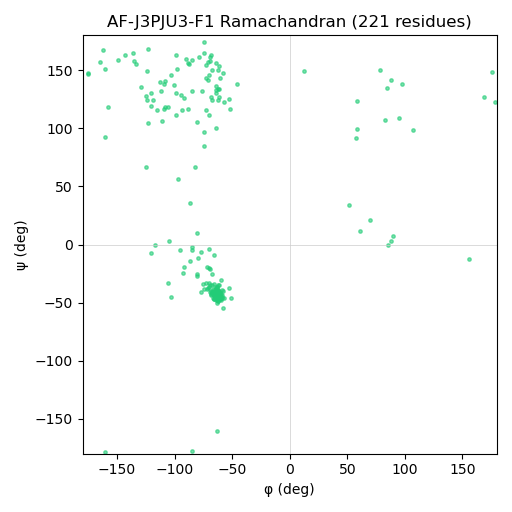12.224 1.00 94.81 155 ALA A C 1
ATOM 1118 O O . ALA A 1 155 ? -7.923 -12.769 12.553 1.00 94.81 155 ALA A O 1
ATOM 1119 N N . GLU A 1 156 ? -6.210 -11.399 13.025 1.00 95.75 156 GLU A N 1
ATOM 1120 C CA . GLU A 1 156 ? -6.701 -11.032 14.353 1.00 95.75 156 GLU A CA 1
ATOM 1121 C C . GLU A 1 156 ? -8.005 -10.226 14.283 1.00 95.75 156 GLU A C 1
ATOM 1123 O O . GLU A 1 156 ? -8.938 -10.484 15.046 1.00 95.75 156 GLU A O 1
ATOM 1128 N N . LEU A 1 157 ? -8.111 -9.297 13.329 1.00 94.69 157 LEU A N 1
ATOM 1129 C CA . LEU A 1 157 ? -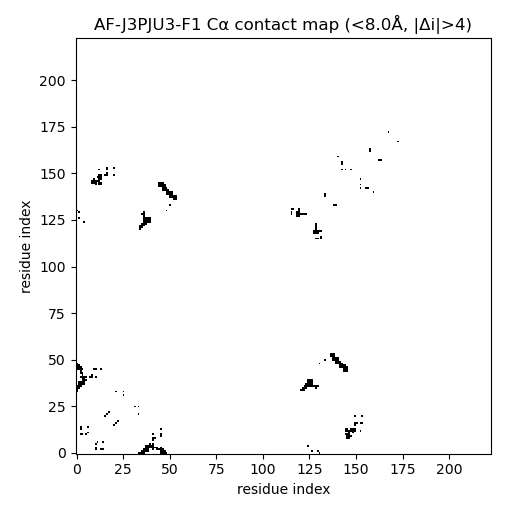9.341 -8.550 13.078 1.00 94.69 157 LEU A CA 1
ATOM 1130 C C . LEU A 1 157 ? -10.497 -9.489 12.720 1.00 94.69 157 LEU A C 1
ATOM 1132 O O . LEU A 1 157 ? -11.583 -9.372 13.288 1.00 94.69 157 LEU A O 1
ATOM 1136 N N . VAL A 1 158 ? -10.269 -10.433 11.806 1.00 94.06 158 VAL A N 1
ATOM 1137 C CA . VAL A 1 158 ? -11.265 -11.433 11.403 1.00 94.06 158 VAL A CA 1
ATOM 1138 C C . VAL A 1 158 ? -11.649 -12.320 12.586 1.00 94.06 158 VAL A C 1
ATOM 1140 O O . VAL A 1 158 ? -12.836 -12.533 12.817 1.00 94.06 158 VAL A O 1
ATOM 1143 N N . ALA A 1 159 ? -10.682 -12.766 13.390 1.00 94.50 159 ALA A N 1
ATOM 1144 C CA . ALA A 1 159 ? -10.938 -13.582 14.574 1.00 94.50 159 ALA A CA 1
ATOM 1145 C C . ALA A 1 159 ? -11.778 -12.843 15.631 1.00 94.50 159 ALA A C 1
ATOM 1147 O O . ALA A 1 159 ? -12.709 -13.417 16.192 1.00 94.50 159 ALA A O 1
ATOM 1148 N N . LYS A 1 160 ? -11.486 -11.560 15.883 1.00 93.25 160 LYS A N 1
ATOM 1149 C CA . LYS A 1 160 ? -12.196 -10.735 16.876 1.00 93.25 160 LYS A CA 1
ATOM 1150 C C . LYS A 1 160 ? -13.586 -10.289 16.415 1.00 93.25 160 LYS A C 1
ATOM 1152 O O . LYS A 1 160 ? -14.485 -10.154 17.242 1.00 93.25 160 LYS A O 1
ATOM 1157 N N . THR A 1 161 ? -13.766 -10.041 15.118 1.00 92.56 161 THR A N 1
ATOM 1158 C CA . THR A 1 161 ? -15.047 -9.582 14.548 1.00 92.56 161 THR A CA 1
ATOM 1159 C C . THR A 1 161 ? -15.941 -10.725 14.070 1.00 92.56 161 THR A C 1
ATOM 1161 O O . THR A 1 161 ? -17.145 -10.529 13.930 1.00 92.56 161 THR A O 1
ATOM 1164 N N . GLY A 1 162 ? -15.382 -11.917 13.836 1.00 89.94 162 GLY A N 1
ATOM 1165 C CA . GLY A 1 162 ? -16.103 -13.061 13.275 1.00 89.94 162 GLY A CA 1
ATOM 1166 C C . GLY A 1 162 ? -16.495 -12.880 11.804 1.00 89.94 162 GLY A C 1
ATOM 1167 O O . GLY A 1 162 ? -17.435 -13.526 11.342 1.00 89.94 162 GLY A O 1
ATOM 1168 N N . ALA A 1 163 ? -15.826 -11.980 11.078 1.00 90.38 163 ALA A N 1
ATOM 1169 C CA . ALA A 1 163 ? -16.130 -11.695 9.680 1.00 90.38 163 ALA A CA 1
ATOM 1170 C C . ALA A 1 163 ? -15.793 -12.882 8.760 1.00 90.38 163 ALA A C 1
ATOM 1172 O O . ALA A 1 163 ? -14.862 -13.646 9.007 1.00 90.38 163 ALA A O 1
ATOM 1173 N N . VAL A 1 164 ? -16.534 -13.018 7.659 1.00 91.56 164 VAL A N 1
ATOM 1174 C CA . VAL A 1 164 ? -16.276 -14.041 6.635 1.00 91.56 164 VAL A CA 1
ATOM 1175 C C . VAL A 1 164 ? -15.493 -13.400 5.486 1.00 91.56 164 VAL A C 1
ATOM 1177 O O . VAL A 1 164 ? -15.903 -12.338 5.012 1.00 91.56 164 VAL A O 1
ATOM 1180 N N . PRO A 1 165 ? -14.380 -13.999 5.021 1.00 88.44 165 PRO A N 1
ATOM 1181 C CA . PRO A 1 165 ? -13.644 -13.468 3.881 1.00 88.44 165 PRO A CA 1
ATOM 1182 C C . PRO A 1 165 ? -14.501 -13.526 2.611 1.00 88.44 165 PRO A C 1
ATOM 1184 O O . PRO A 1 165 ? -15.102 -14.557 2.304 1.00 88.44 165 PRO A O 1
ATOM 1187 N N . ALA A 1 166 ? -14.539 -12.423 1.863 1.00 87.38 166 ALA A N 1
ATOM 1188 C CA . ALA A 1 166 ? -15.186 -12.382 0.557 1.00 87.38 166 ALA A CA 1
ATOM 1189 C C . ALA A 1 166 ? -14.384 -13.234 -0.438 1.00 87.38 166 ALA A C 1
ATOM 1191 O O . ALA A 1 166 ? -13.172 -13.055 -0.579 1.00 87.38 166 ALA A O 1
ATOM 1192 N N . ARG A 1 167 ? -15.056 -14.173 -1.106 1.00 83.31 167 ARG A N 1
ATOM 1193 C CA . ARG A 1 167 ? -14.458 -14.992 -2.163 1.00 83.31 167 ARG A CA 1
ATOM 1194 C C . ARG A 1 167 ? -14.534 -14.223 -3.494 1.00 83.31 167 ARG A C 1
ATOM 1196 O O . ARG A 1 167 ? -15.623 -13.734 -3.792 1.00 83.31 167 ARG A O 1
ATOM 1203 N N . PRO A 1 168 ? -13.443 -14.137 -4.274 1.00 88.31 168 PRO A N 1
ATOM 1204 C CA . PRO A 1 168 ? -13.492 -13.635 -5.648 1.00 88.31 168 PRO A CA 1
ATOM 1205 C C . PRO A 1 168 ? -14.457 -14.451 -6.517 1.00 88.31 168 PRO A C 1
ATOM 1207 O O . PRO A 1 168 ? -14.647 -15.653 -6.282 1.00 88.31 168 PRO A O 1
ATOM 1210 N N . GLY A 1 169 ? -15.094 -13.799 -7.487 1.00 90.62 169 GLY A N 1
ATOM 1211 C CA . GLY A 1 169 ? -15.859 -14.486 -8.523 1.00 90.62 169 GLY A CA 1
ATOM 1212 C C . GLY A 1 169 ? -14.941 -15.163 -9.552 1.00 90.62 169 GLY A C 1
ATOM 1213 O O . GLY A 1 169 ? -13.757 -14.844 -9.615 1.00 90.62 169 GLY A O 1
ATOM 1214 N N . PRO A 1 170 ? -15.467 -16.081 -10.382 1.00 89.88 170 PRO A N 1
ATOM 1215 C CA . PRO A 1 170 ? -14.685 -16.702 -11.455 1.00 89.88 170 PRO A CA 1
ATOM 1216 C C . PRO A 1 170 ? -14.191 -15.680 -12.492 1.00 89.88 170 PRO A C 1
ATOM 1218 O O . PRO A 1 170 ? -13.074 -15.802 -12.973 1.00 89.88 170 PRO A O 1
ATOM 1221 N N . GLU A 1 171 ? -14.983 -14.643 -12.779 1.00 91.62 171 GLU A N 1
ATOM 1222 C CA . GLU A 1 171 ? -14.581 -13.551 -13.676 1.00 91.62 171 GLU A CA 1
ATOM 1223 C C . GLU A 1 171 ? -13.383 -12.768 -13.106 1.00 91.62 171 GLU A C 1
ATOM 1225 O O . GLU A 1 171 ? -12.419 -12.508 -13.822 1.00 91.62 171 GLU A O 1
ATOM 1230 N N . ASP A 1 172 ? -13.382 -12.477 -11.798 1.00 90.38 172 ASP A N 1
ATOM 1231 C CA . ASP A 1 172 ? -12.262 -11.797 -11.128 1.00 90.38 172 ASP A CA 1
ATOM 1232 C C . ASP A 1 172 ? -10.969 -12.636 -11.167 1.00 90.38 172 ASP A C 1
ATOM 1234 O O . ASP A 1 172 ? -9.862 -12.094 -11.266 1.00 90.38 172 ASP A O 1
ATOM 1238 N N . ASP A 1 173 ? -11.095 -13.963 -11.043 1.00 88.81 173 ASP A N 1
ATOM 1239 C CA . ASP A 1 173 ? -9.963 -14.894 -11.097 1.00 88.81 173 ASP A CA 1
ATOM 1240 C C . ASP A 1 173 ? -9.323 -14.897 -12.500 1.00 88.81 173 ASP A C 1
ATOM 1242 O O . ASP A 1 173 ? -8.090 -14.862 -12.616 1.00 88.81 173 ASP A O 1
ATOM 1246 N N . ASP A 1 174 ? -10.145 -14.869 -13.554 1.00 92.12 174 ASP A N 1
ATOM 1247 C CA . ASP A 1 174 ? -9.693 -14.777 -14.945 1.00 92.12 174 ASP A CA 1
ATOM 1248 C C . ASP A 1 174 ? -9.001 -13.428 -15.217 1.00 92.12 174 ASP A C 1
ATOM 1250 O O . ASP A 1 174 ? -7.865 -13.399 -15.704 1.00 92.12 174 ASP A O 1
ATOM 1254 N N . GLU A 1 175 ? -9.600 -12.308 -14.793 1.00 93.25 175 GLU A N 1
ATOM 1255 C CA . GLU A 1 175 ? -8.978 -10.979 -14.889 1.00 93.25 175 GLU A CA 1
ATOM 1256 C C . GLU A 1 175 ? -7.627 -10.924 -14.155 1.00 93.25 175 GLU A C 1
ATOM 1258 O O . GLU A 1 175 ? -6.648 -10.335 -14.635 1.00 93.25 175 GLU A O 1
ATOM 1263 N N . MET A 1 176 ? -7.526 -11.565 -12.986 1.00 89.31 176 MET A N 1
ATOM 1264 C CA . MET A 1 176 ? -6.275 -11.630 -12.234 1.00 89.31 176 MET A CA 1
ATOM 1265 C C . MET A 1 176 ? -5.194 -12.413 -12.987 1.00 89.31 176 MET A C 1
ATOM 1267 O O . MET A 1 176 ? -4.020 -12.013 -12.962 1.00 89.31 176 MET A O 1
ATOM 1271 N N . ALA A 1 177 ? -5.569 -13.499 -13.664 1.00 92.12 177 ALA A N 1
ATOM 1272 C CA . ALA A 1 177 ? -4.661 -14.287 -14.489 1.00 92.12 177 ALA A CA 1
ATOM 1273 C C . ALA A 1 177 ? -4.171 -13.492 -15.712 1.00 92.12 177 ALA A C 1
ATOM 1275 O O . ALA A 1 177 ? -2.965 -13.478 -15.990 1.00 92.12 177 ALA A O 1
ATOM 1276 N N . GLU A 1 178 ? -5.062 -12.761 -16.384 1.00 94.62 178 GLU A N 1
ATOM 1277 C CA . GLU A 1 178 ? -4.714 -11.887 -17.509 1.00 94.62 178 GLU A CA 1
ATOM 1278 C C . GLU A 1 178 ? -3.762 -10.763 -17.081 1.00 94.62 178 GLU A C 1
ATOM 1280 O O . GLU A 1 178 ? -2.696 -10.574 -17.676 1.00 94.62 178 GLU A O 1
ATOM 1285 N N . LEU A 1 179 ? -4.069 -10.065 -15.983 1.00 93.69 179 LEU A N 1
ATOM 1286 C CA . LEU A 1 179 ? -3.202 -9.018 -15.439 1.00 93.69 179 LEU A CA 1
ATOM 1287 C C . LEU A 1 179 ? -1.827 -9.561 -15.023 1.00 93.69 179 LEU A C 1
ATOM 1289 O O . LEU A 1 179 ? -0.818 -8.857 -15.148 1.00 93.69 179 LEU A O 1
ATOM 1293 N N . ALA A 1 180 ? -1.753 -10.797 -14.523 1.00 94.31 180 ALA A N 1
ATOM 1294 C CA . ALA A 1 180 ? -0.487 -11.447 -14.200 1.00 94.31 180 ALA A CA 1
ATOM 1295 C C . ALA A 1 180 ? 0.332 -11.773 -15.460 1.00 94.31 180 ALA A C 1
ATOM 1297 O O . ALA A 1 180 ? 1.552 -11.570 -15.460 1.00 94.31 180 ALA A O 1
ATOM 1298 N N . ALA A 1 181 ? -0.321 -12.222 -16.537 1.00 95.69 181 ALA A N 1
ATOM 1299 C CA . ALA A 1 181 ? 0.321 -12.452 -17.828 1.00 95.69 181 ALA A CA 1
ATOM 1300 C C . ALA A 1 181 ? 0.874 -11.145 -18.421 1.00 95.69 181 ALA A C 1
ATOM 1302 O O . ALA A 1 181 ? 2.055 -11.088 -18.774 1.00 95.69 181 ALA A O 1
ATOM 1303 N N . VAL A 1 182 ? 0.079 -10.068 -18.413 1.00 96.69 182 VAL A N 1
ATOM 1304 C CA . VAL A 1 182 ? 0.505 -8.737 -18.878 1.00 96.69 182 VAL A CA 1
ATOM 1305 C C . VAL A 1 182 ? 1.688 -8.214 -18.060 1.00 96.69 182 VAL A C 1
ATOM 1307 O O . VAL A 1 182 ? 2.660 -7.716 -18.625 1.00 96.69 182 VAL A O 1
ATOM 1310 N N . LYS A 1 183 ? 1.673 -8.370 -16.728 1.00 96.25 183 LYS A N 1
ATOM 1311 C CA . LYS A 1 183 ? 2.810 -7.979 -15.872 1.00 96.25 183 LYS A CA 1
ATOM 1312 C C . LYS A 1 183 ? 4.077 -8.775 -16.173 1.00 96.25 183 LYS A C 1
ATOM 1314 O O . LYS A 1 183 ? 5.165 -8.202 -16.142 1.00 96.25 183 LYS A O 1
ATOM 1319 N N . ARG A 1 184 ? 3.953 -10.077 -16.453 1.00 95.94 184 ARG A N 1
ATOM 1320 C CA . ARG A 1 184 ? 5.091 -10.928 -16.831 1.00 95.94 184 ARG A CA 1
ATOM 1321 C C . ARG A 1 184 ? 5.709 -10.459 -18.144 1.00 95.94 184 ARG A C 1
ATOM 1323 O O . ARG A 1 184 ? 6.926 -10.322 -18.213 1.00 95.94 184 ARG A O 1
ATOM 1330 N N . GLN A 1 185 ? 4.879 -10.179 -19.146 1.00 95.75 185 GLN A N 1
ATOM 1331 C CA . GLN A 1 185 ? 5.344 -9.645 -20.422 1.00 95.75 185 GLN A CA 1
ATOM 1332 C C . GLN A 1 185 ? 6.000 -8.271 -20.243 1.00 95.75 185 GLN A C 1
ATOM 1334 O O . GLN A 1 185 ? 7.138 -8.081 -20.654 1.00 95.75 185 GLN A O 1
ATOM 1339 N N . GLY A 1 186 ? 5.350 -7.351 -19.525 1.00 97.50 186 GLY A N 1
ATOM 1340 C CA . GLY A 1 186 ? 5.897 -6.019 -19.270 1.00 97.50 186 GLY A CA 1
ATOM 1341 C C . GLY A 1 186 ? 7.235 -6.029 -18.518 1.00 97.50 186 GLY A C 1
ATOM 1342 O O . GLY A 1 186 ? 8.064 -5.151 -18.741 1.00 97.50 186 GLY A O 1
ATOM 1343 N N . ALA A 1 187 ? 7.484 -7.019 -17.652 1.00 96.88 187 ALA A N 1
ATOM 1344 C CA . ALA A 1 187 ? 8.782 -7.188 -16.999 1.00 96.88 187 ALA A CA 1
ATOM 1345 C C . ALA A 1 187 ? 9.882 -7.604 -17.991 1.00 96.88 187 ALA A C 1
ATOM 1347 O O . ALA A 1 187 ? 10.974 -7.037 -17.950 1.00 96.88 187 ALA A O 1
ATOM 1348 N N . ALA A 1 188 ? 9.580 -8.538 -18.898 1.00 97.12 188 ALA A N 1
ATOM 1349 C CA . ALA A 1 188 ? 10.505 -8.952 -19.952 1.00 97.12 188 ALA A CA 1
ATOM 1350 C C . ALA A 1 188 ? 10.797 -7.799 -20.928 1.00 97.12 188 ALA A C 1
ATOM 1352 O O . ALA A 1 188 ? 11.957 -7.523 -21.232 1.00 97.12 188 ALA A O 1
ATOM 1353 N N . ASP A 1 189 ? 9.765 -7.069 -21.354 1.00 97.75 189 ASP A N 1
ATOM 1354 C CA . ASP A 1 189 ? 9.909 -5.918 -22.252 1.00 97.75 189 ASP A CA 1
ATOM 1355 C C . ASP A 1 189 ? 10.746 -4.812 -21.600 1.00 97.75 189 ASP A C 1
ATOM 1357 O O . ASP A 1 189 ? 11.641 -4.232 -22.222 1.00 97.75 189 ASP A O 1
ATOM 1361 N N . ARG A 1 190 ? 10.510 -4.546 -20.309 1.00 97.25 190 ARG A N 1
ATOM 1362 C CA . ARG A 1 190 ? 11.299 -3.583 -19.538 1.00 97.25 190 ARG A CA 1
ATOM 1363 C C . ARG A 1 190 ? 12.775 -3.972 -19.492 1.00 97.25 190 ARG A C 1
ATOM 1365 O O . ARG A 1 190 ? 13.618 -3.101 -19.689 1.00 97.25 190 ARG A O 1
ATOM 1372 N N . GLU A 1 191 ? 13.094 -5.246 -19.286 1.00 97.00 191 GLU A N 1
ATOM 1373 C CA . GLU A 1 191 ? 14.478 -5.732 -19.290 1.00 97.00 191 GLU A CA 1
ATOM 1374 C C . GLU A 1 191 ? 15.151 -5.528 -20.656 1.00 97.00 191 GLU A C 1
ATOM 1376 O O . GLU A 1 191 ? 16.280 -5.033 -20.732 1.00 97.00 191 GLU A O 1
ATOM 1381 N N . GLN A 1 192 ? 14.442 -5.834 -21.747 1.00 97.38 192 GLN A N 1
ATOM 1382 C CA . GLN A 1 192 ? 14.955 -5.643 -23.105 1.00 97.38 192 GLN A CA 1
ATOM 1383 C C . GLN A 1 192 ? 15.256 -4.168 -23.398 1.00 97.38 192 GLN A C 1
ATOM 1385 O O . GLN A 1 192 ? 16.333 -3.831 -23.904 1.00 97.38 192 GLN A O 1
ATOM 1390 N N . VAL A 1 193 ? 14.332 -3.274 -23.039 1.00 97.81 193 VAL A N 1
ATOM 1391 C CA . VAL A 1 193 ? 14.508 -1.829 -23.223 1.00 97.81 193 VAL A CA 1
ATOM 1392 C C . VAL A 1 193 ? 15.648 -1.306 -22.351 1.00 97.81 193 VAL A C 1
ATOM 1394 O O . VAL A 1 193 ? 16.490 -0.548 -22.836 1.00 97.81 193 VAL A O 1
ATOM 1397 N N . GLU A 1 194 ? 15.734 -1.731 -21.089 1.00 97.38 194 GLU A N 1
ATOM 1398 C CA . GLU A 1 194 ? 16.823 -1.345 -20.189 1.00 97.38 194 GLU A CA 1
ATOM 1399 C C . GLU A 1 194 ? 18.191 -1.791 -20.734 1.00 97.38 194 GLU A C 1
ATOM 1401 O O . GLU A 1 194 ? 19.143 -1.003 -20.721 1.00 97.38 194 GLU A O 1
ATOM 1406 N N . ALA A 1 195 ? 18.296 -2.999 -21.299 1.00 97.75 195 ALA A N 1
ATOM 1407 C CA . ALA A 1 195 ? 19.520 -3.492 -21.930 1.00 97.75 195 ALA A CA 1
ATOM 1408 C C . ALA A 1 195 ? 19.917 -2.663 -23.164 1.00 97.75 195 ALA A C 1
ATOM 1410 O O . ALA A 1 195 ? 21.083 -2.275 -23.311 1.00 97.75 195 ALA A O 1
ATOM 1411 N N . PHE A 1 196 ? 18.950 -2.336 -24.023 1.00 98.00 196 PHE A N 1
ATOM 1412 C CA . PHE A 1 196 ? 19.174 -1.509 -25.207 1.00 98.00 196 PHE A CA 1
ATOM 1413 C C . PHE A 1 196 ? 19.620 -0.087 -24.842 1.00 98.00 196 PHE A C 1
ATOM 1415 O O . PHE A 1 196 ? 20.634 0.403 -25.349 1.00 98.00 196 PHE A O 1
ATOM 1422 N N . VAL A 1 197 ? 18.919 0.558 -23.905 1.00 97.88 197 VAL A N 1
ATOM 1423 C CA . VAL A 1 197 ? 19.261 1.901 -23.414 1.00 97.88 197 VAL A CA 1
ATOM 1424 C C . VAL A 1 197 ? 20.636 1.898 -22.745 1.00 97.88 197 VAL A C 1
ATOM 1426 O O . VAL A 1 197 ? 21.436 2.812 -22.963 1.00 97.88 197 VAL A O 1
ATOM 1429 N N . ARG A 1 198 ? 20.968 0.853 -21.977 1.00 97.62 198 ARG A N 1
ATOM 1430 C CA . ARG A 1 198 ? 22.288 0.705 -21.350 1.00 97.62 198 ARG A CA 1
ATOM 1431 C C . ARG A 1 198 ? 23.403 0.571 -22.387 1.00 97.62 198 ARG A C 1
ATOM 1433 O O . ARG A 1 198 ? 24.452 1.195 -22.210 1.00 97.62 198 ARG A O 1
ATOM 1440 N N . LYS A 1 199 ? 23.189 -0.194 -23.464 1.00 98.06 199 LYS A N 1
ATOM 1441 C CA . LYS A 1 199 ? 24.153 -0.340 -24.566 1.00 98.06 199 LYS A CA 1
ATOM 1442 C C . LYS A 1 199 ? 24.387 0.993 -25.274 1.00 98.06 199 LYS A C 1
ATOM 1444 O O . LYS A 1 199 ? 25.532 1.431 -25.350 1.00 98.06 199 LYS A O 1
ATOM 1449 N N . GLN A 1 200 ? 23.320 1.686 -25.670 1.00 97.62 200 GLN A N 1
ATOM 1450 C CA . GLN A 1 200 ? 23.430 3.005 -26.297 1.00 97.62 200 GLN A CA 1
ATOM 1451 C C . GLN A 1 200 ? 24.143 4.020 -25.399 1.00 97.62 200 GLN A C 1
ATOM 1453 O O . GLN A 1 200 ? 25.014 4.757 -25.857 1.00 97.62 200 GLN A O 1
ATOM 1458 N N . LYS A 1 201 ? 23.820 4.045 -24.098 1.00 98.19 201 LYS A N 1
ATOM 1459 C CA . LYS A 1 201 ? 24.486 4.939 -23.142 1.00 98.19 201 LYS A CA 1
ATOM 1460 C C . LYS A 1 201 ? 25.981 4.630 -23.029 1.00 98.19 201 LYS A C 1
ATOM 1462 O O . LYS A 1 201 ? 26.779 5.561 -22.955 1.00 98.19 201 LYS A O 1
ATOM 1467 N 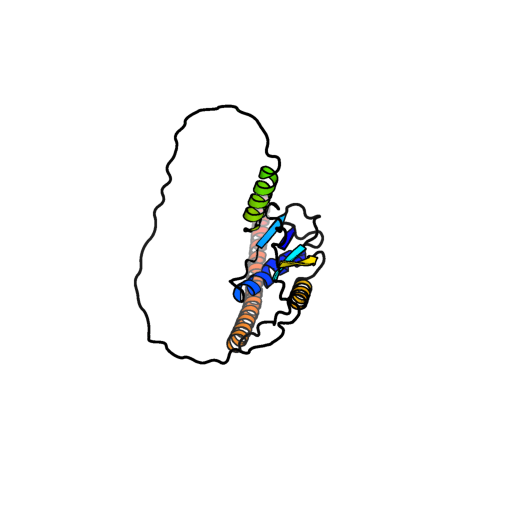N . ARG A 1 202 ? 26.369 3.348 -23.043 1.00 98.12 202 ARG A N 1
ATOM 1468 C CA . ARG A 1 202 ? 27.777 2.919 -23.008 1.00 98.12 202 ARG A CA 1
ATOM 1469 C C . ARG A 1 202 ? 28.525 3.317 -24.280 1.00 98.12 202 ARG A C 1
ATOM 1471 O O . ARG A 1 202 ? 29.622 3.854 -24.180 1.00 98.12 202 ARG A O 1
ATOM 1478 N N . GLU A 1 203 ? 27.935 3.076 -25.447 1.00 97.31 203 GLU A N 1
ATOM 1479 C CA . GLU A 1 203 ? 28.521 3.446 -26.741 1.00 97.31 203 GLU A CA 1
ATOM 1480 C C . GLU A 1 203 ? 28.678 4.963 -26.862 1.00 97.31 203 GLU A C 1
ATOM 1482 O O . GLU A 1 203 ? 29.766 5.448 -27.169 1.00 97.31 203 GLU A O 1
ATOM 1487 N N . LYS A 1 204 ? 27.638 5.730 -26.511 1.00 97.75 204 LYS A N 1
ATOM 1488 C CA . LYS A 1 204 ? 27.696 7.196 -26.485 1.00 97.75 204 LYS A CA 1
ATOM 1489 C C . LYS A 1 204 ? 28.790 7.707 -25.545 1.00 97.75 204 LYS A C 1
ATOM 1491 O O . LYS A 1 204 ? 29.555 8.580 -25.940 1.00 97.75 204 LYS A O 1
ATOM 1496 N N . ALA A 1 205 ? 28.895 7.153 -24.335 1.00 97.44 205 ALA A N 1
ATOM 1497 C CA . ALA A 1 205 ? 29.924 7.547 -23.373 1.00 97.44 205 ALA A CA 1
ATOM 1498 C C . ALA A 1 205 ? 31.347 7.222 -23.865 1.00 97.44 205 ALA A C 1
ATOM 1500 O O . ALA A 1 205 ? 32.265 8.008 -23.639 1.00 97.44 205 ALA A O 1
ATOM 1501 N N . LEU A 1 206 ? 31.534 6.096 -24.563 1.00 97.25 206 LEU A N 1
ATOM 1502 C CA . LEU A 1 206 ? 32.821 5.733 -25.159 1.00 97.25 206 LEU A CA 1
ATOM 1503 C C . LEU A 1 206 ? 33.215 6.704 -26.277 1.00 97.25 206 LEU A C 1
ATOM 1505 O O . LEU A 1 206 ? 34.339 7.199 -26.288 1.00 97.25 206 LEU A O 1
ATOM 1509 N N . LEU A 1 207 ? 32.284 7.009 -27.185 1.00 96.31 207 LEU A N 1
ATOM 1510 C CA . LEU A 1 207 ? 32.516 7.966 -28.268 1.00 96.31 207 LEU A CA 1
ATOM 1511 C C . LEU A 1 207 ? 32.811 9.367 -27.729 1.00 96.31 207 LEU A C 1
ATOM 1513 O O . LEU A 1 207 ? 33.698 10.047 -28.235 1.00 96.31 207 LEU A O 1
ATOM 1517 N N . GLU A 1 208 ? 32.095 9.801 -26.694 1.00 97.38 208 GLU A N 1
ATOM 1518 C CA . GLU A 1 208 ? 32.336 11.092 -26.050 1.00 97.38 208 GLU A CA 1
ATOM 1519 C C . GLU A 1 208 ? 33.717 11.143 -25.387 1.00 97.38 208 GLU A C 1
ATOM 1521 O O . GLU A 1 208 ? 34.428 12.136 -25.533 1.00 97.38 208 GLU A O 1
ATOM 1526 N N . ARG A 1 209 ? 34.131 10.067 -24.707 1.00 96.38 209 ARG A N 1
ATOM 1527 C CA . ARG A 1 209 ? 35.474 9.966 -24.127 1.00 96.38 209 ARG A CA 1
ATOM 1528 C C . ARG A 1 209 ? 36.558 10.038 -25.204 1.00 96.38 209 ARG A C 1
ATOM 1530 O O . ARG A 1 209 ? 37.484 10.826 -25.058 1.00 96.38 209 ARG A O 1
ATOM 1537 N N . ALA A 1 210 ? 36.410 9.282 -26.290 1.00 97.06 210 ALA A N 1
ATOM 1538 C CA . ALA A 1 210 ? 37.362 9.299 -27.398 1.00 97.06 210 ALA A CA 1
ATOM 1539 C C . ALA A 1 210 ? 37.454 10.684 -28.061 1.00 97.06 210 ALA A C 1
ATOM 1541 O O . ALA A 1 210 ? 38.551 11.147 -28.358 1.00 97.06 210 ALA A O 1
ATOM 1542 N N . ARG A 1 211 ? 36.317 11.377 -28.242 1.00 95.75 211 ARG A N 1
ATOM 1543 C CA . ARG A 1 211 ? 36.296 12.760 -28.751 1.00 95.75 211 ARG A CA 1
ATOM 1544 C C . ARG A 1 211 ? 37.060 13.709 -27.829 1.00 95.75 211 ARG A C 1
ATOM 1546 O O . ARG A 1 211 ? 37.920 14.433 -28.309 1.00 95.75 211 ARG A O 1
ATOM 1553 N N . LYS A 1 212 ? 36.824 13.641 -26.514 1.00 96.62 212 LYS A N 1
ATOM 1554 C CA . LYS A 1 212 ? 37.538 14.470 -25.527 1.00 96.62 212 LYS A CA 1
ATOM 1555 C C . LYS A 1 212 ? 39.045 14.211 -25.518 1.00 96.62 212 LYS A C 1
ATOM 1557 O O . LYS A 1 212 ? 39.817 15.159 -25.443 1.00 96.62 212 LYS A O 1
ATOM 1562 N N . GLU A 1 213 ? 39.465 12.949 -25.596 1.00 95.56 213 GLU A N 1
ATOM 1563 C CA . GLU A 1 213 ? 40.887 12.586 -25.658 1.00 95.56 213 GLU A CA 1
ATOM 1564 C C . GLU A 1 213 ? 41.535 13.088 -26.961 1.00 95.56 213 GLU A C 1
ATOM 1566 O O . GLU A 1 213 ? 42.625 13.653 -26.923 1.00 95.56 213 GLU A O 1
ATOM 1571 N N . ALA A 1 214 ? 40.847 12.974 -28.102 1.00 94.81 214 ALA A N 1
ATOM 1572 C CA . ALA A 1 214 ? 41.330 13.501 -29.378 1.00 94.81 214 ALA A CA 1
ATOM 1573 C C . ALA A 1 214 ? 41.437 15.036 -29.379 1.00 94.81 214 ALA A C 1
ATOM 1575 O O . ALA A 1 214 ? 42.445 15.577 -29.837 1.00 94.81 214 ALA A O 1
ATOM 1576 N N . ASP A 1 215 ? 40.438 15.734 -28.832 1.00 94.56 215 ASP A N 1
ATOM 1577 C CA . ASP A 1 215 ? 40.459 17.192 -28.690 1.00 94.56 215 ASP A CA 1
ATOM 1578 C C . ASP A 1 215 ? 41.611 17.642 -27.773 1.00 94.56 215 ASP A C 1
ATOM 1580 O O . ASP A 1 215 ? 42.302 18.613 -28.085 1.00 94.56 215 ASP A O 1
ATOM 1584 N N . ALA A 1 216 ? 41.887 16.901 -26.692 1.00 94.31 216 ALA A N 1
ATOM 1585 C CA . ALA A 1 216 ? 43.014 17.166 -25.798 1.00 94.31 216 ALA A CA 1
ATOM 1586 C C . ALA A 1 216 ? 44.375 16.951 -26.481 1.00 94.31 216 ALA A C 1
ATOM 1588 O O . ALA A 1 216 ? 45.262 17.790 -26.345 1.00 94.31 216 ALA A O 1
ATOM 1589 N N . ILE A 1 217 ? 44.537 15.872 -27.257 1.00 92.94 217 ILE A N 1
ATOM 1590 C CA . ILE A 1 217 ? 45.764 15.622 -28.034 1.00 92.94 217 ILE A CA 1
ATOM 1591 C C . ILE A 1 217 ? 45.959 16.716 -29.089 1.00 92.94 217 ILE A C 1
ATOM 1593 O O . ILE A 1 217 ? 47.068 17.216 -29.267 1.00 92.94 217 ILE A O 1
ATOM 1597 N N . LYS A 1 218 ? 44.885 17.128 -29.774 1.00 93.19 218 LYS A N 1
ATOM 1598 C CA . LYS A 1 218 ? 44.947 18.209 -30.764 1.00 93.19 218 LYS A CA 1
ATOM 1599 C C . LYS A 1 218 ? 45.343 19.540 -30.126 1.00 93.19 218 LYS A C 1
ATOM 1601 O O . LYS A 1 218 ? 46.139 20.262 -30.716 1.00 93.19 218 LYS A O 1
ATOM 1606 N N . ALA A 1 219 ? 44.818 19.854 -28.942 1.00 92.50 219 ALA A N 1
ATOM 1607 C CA . ALA A 1 219 ? 45.207 21.047 -28.197 1.00 92.50 219 ALA A CA 1
ATOM 1608 C C . ALA A 1 219 ? 46.673 20.985 -27.734 1.00 92.50 219 ALA A C 1
ATOM 1610 O O . ALA A 1 219 ? 47.386 21.972 -27.872 1.00 92.50 219 ALA A O 1
ATOM 1611 N N . ALA A 1 220 ? 47.137 19.826 -27.253 1.00 88.81 220 ALA A N 1
ATOM 1612 C CA . ALA A 1 220 ? 48.521 19.630 -26.821 1.00 88.81 220 ALA A CA 1
ATOM 1613 C C . ALA A 1 220 ? 49.536 19.729 -27.972 1.00 88.81 220 ALA A C 1
ATOM 1615 O O . ALA A 1 220 ? 50.627 20.237 -27.763 1.00 88.81 220 ALA A O 1
ATOM 1616 N N . ASN A 1 221 ? 49.175 19.286 -29.181 1.00 87.75 221 ASN A N 1
ATOM 1617 C CA . ASN A 1 221 ? 50.028 19.400 -30.372 1.00 87.75 221 ASN A CA 1
ATOM 1618 C C . ASN A 1 221 ? 49.998 20.795 -31.028 1.00 87.75 221 ASN A C 1
ATOM 1620 O O . ASN A 1 221 ? 50.767 21.042 -31.954 1.00 87.75 221 ASN A O 1
ATOM 1624 N N . ALA A 1 222 ? 49.068 21.669 -30.631 1.00 82.12 222 ALA A N 1
ATOM 1625 C CA . ALA A 1 222 ? 48.943 23.030 -31.155 1.00 82.12 222 ALA A CA 1
ATOM 1626 C C . ALA A 1 222 ? 49.657 24.087 -30.285 1.00 82.12 222 ALA A C 1
ATOM 1628 O O . ALA A 1 222 ? 49.680 25.258 -30.671 1.00 82.12 222 ALA A O 1
ATOM 1629 N N . MET A 1 223 ? 50.203 23.680 -29.133 1.00 58.16 223 MET A N 1
ATOM 1630 C CA . MET A 1 223 ? 51.120 24.453 -28.283 1.00 58.16 223 MET A CA 1
ATOM 1631 C C . MET A 1 223 ? 52.567 24.066 -28.574 1.00 58.16 223 MET A C 1
ATOM 1633 O O . MET A 1 223 ? 53.422 24.972 -28.472 1.00 58.16 223 MET A O 1
#

Sequence (223 aa):
MEFGLKNGKGHVGPTKFWRDNLPRLKYWNPSVPMLVNRSPDDDKLATMSIYLQQSAPGSGKKKAPTSTSTTTPTPTPTETAIAPAAPAPAAAAAAAAPAAETTTDAAAAAATEAKAKQAASRSAWDGSAAAPPPVEGERVVTIDMTHMRSEAILAELVAKTGAVPARPGPEDDDEMAELAAVKRQGAADREQVEAFVRKQKREKALLERARKEADAIKAANAM

pLDDT: mean 76.07, std 26.3, range [24.34, 98.19]

Organism: Gaeumannomyces tritici (strain R3-111a-1) (NCBI:txid644352)